Protein AF-A0A845L294-F1 (afdb_monomer)

Radius of gyration: 39.61 Å; Cα contacts (8 Å, |Δi|>4): 55; chains: 1; bounding box: 82×91×117 Å

Structure (mmCIF, N/CA/C/O backbone):
data_AF-A0A845L294-F1
#
_entry.id   AF-A0A845L294-F1
#
loop_
_atom_site.group_PDB
_atom_site.id
_atom_site.type_symbol
_atom_site.label_atom_id
_atom_site.label_alt_id
_atom_site.label_comp_id
_atom_site.label_asym_id
_atom_site.label_entity_id
_atom_site.label_seq_id
_atom_site.pdbx_PDB_ins_code
_atom_site.Cartn_x
_atom_site.Cartn_y
_atom_site.Cartn_z
_atom_site.occupancy
_atom_site.B_iso_or_equiv
_atom_site.auth_seq_id
_atom_site.auth_comp_id
_atom_site.auth_asym_id
_atom_site.auth_atom_id
_atom_site.pdbx_PDB_model_num
ATOM 1 N N . MET A 1 1 ? 16.066 33.214 -57.925 1.00 37.47 1 MET A N 1
ATOM 2 C CA . MET A 1 1 ? 17.221 32.304 -57.787 1.00 37.47 1 MET A CA 1
ATOM 3 C C . MET A 1 1 ? 17.136 31.662 -56.412 1.00 37.47 1 MET A C 1
ATOM 5 O O . MET A 1 1 ? 17.301 32.370 -55.431 1.00 37.47 1 MET A O 1
ATOM 9 N N . ARG A 1 2 ? 16.759 30.380 -56.320 1.00 47.72 2 ARG A N 1
ATOM 10 C CA . ARG A 1 2 ? 16.811 29.636 -55.052 1.00 47.72 2 ARG A CA 1
ATOM 11 C C . ARG A 1 2 ? 18.214 29.050 -54.955 1.00 47.72 2 ARG A C 1
ATOM 13 O O . ARG A 1 2 ? 18.557 28.192 -55.761 1.00 47.72 2 ARG A O 1
ATOM 20 N N . GLN A 1 3 ? 19.031 29.578 -54.052 1.00 53.16 3 GLN A N 1
ATOM 21 C CA . GLN A 1 3 ? 20.291 28.944 -53.686 1.00 53.16 3 GLN A CA 1
ATOM 22 C C . GLN A 1 3 ? 19.923 27.629 -52.996 1.00 53.16 3 GLN A C 1
ATOM 24 O O . GLN A 1 3 ? 19.269 27.635 -51.954 1.00 53.16 3 GLN A O 1
ATOM 29 N N . PHE A 1 4 ? 20.242 26.503 -53.630 1.00 55.22 4 PHE A N 1
ATOM 30 C CA . PHE A 1 4 ? 20.206 25.216 -52.955 1.00 55.22 4 PHE A CA 1
ATOM 31 C C . PHE A 1 4 ? 21.336 25.249 -51.928 1.00 55.22 4 PHE A C 1
ATOM 33 O O . PHE A 1 4 ? 22.506 25.192 -52.293 1.00 55.22 4 PHE A O 1
ATOM 40 N N . ASN A 1 5 ? 20.979 25.425 -50.654 1.00 62.38 5 ASN A N 1
ATOM 41 C CA . ASN A 1 5 ? 21.891 25.176 -49.545 1.00 62.38 5 ASN A CA 1
ATOM 42 C C . ASN A 1 5 ? 22.188 23.676 -49.537 1.00 62.38 5 ASN A C 1
ATOM 44 O O . ASN A 1 5 ? 21.478 22.881 -48.920 1.00 62.38 5 ASN A O 1
ATOM 48 N N . GLU A 1 6 ? 23.214 23.282 -50.280 1.00 75.62 6 GLU A N 1
ATOM 49 C CA . GLU A 1 6 ? 23.845 21.983 -50.124 1.00 75.62 6 GLU A CA 1
ATOM 50 C C . GLU A 1 6 ? 24.595 22.007 -48.795 1.00 75.62 6 GLU A C 1
ATOM 52 O O . GLU A 1 6 ? 25.752 22.402 -48.706 1.00 75.62 6 GLU A O 1
ATOM 57 N N . PHE A 1 7 ? 23.882 21.643 -47.731 1.00 77.19 7 PHE A N 1
ATOM 58 C CA . PHE A 1 7 ? 24.491 21.387 -46.436 1.00 77.19 7 PHE A CA 1
ATOM 59 C C . PHE A 1 7 ? 25.601 20.351 -46.601 1.00 77.19 7 PHE A C 1
ATOM 61 O O . PHE A 1 7 ? 25.387 19.301 -47.228 1.00 77.19 7 PHE A O 1
ATOM 68 N N . SER A 1 8 ? 26.763 20.645 -46.015 1.00 88.19 8 SER A N 1
ATOM 69 C CA . SER A 1 8 ? 27.862 19.690 -45.923 1.00 88.19 8 SER A CA 1
ATOM 70 C C . SER A 1 8 ? 27.346 18.392 -45.285 1.00 88.19 8 SER A C 1
ATOM 72 O O . SER A 1 8 ? 26.452 18.448 -44.434 1.00 88.19 8 SER A O 1
ATOM 74 N N . PRO A 1 9 ? 27.870 17.207 -45.649 1.00 88.56 9 PRO A N 1
ATOM 75 C CA . PRO A 1 9 ? 27.523 15.954 -44.974 1.00 88.56 9 PRO A CA 1
ATOM 76 C C . PRO A 1 9 ? 27.618 16.051 -43.443 1.00 88.56 9 PRO A C 1
ATOM 78 O O . PRO A 1 9 ? 26.783 15.492 -42.738 1.00 88.56 9 PRO A O 1
ATOM 81 N N . HIS A 1 10 ? 28.576 16.836 -42.944 1.00 89.75 10 HIS A N 1
ATOM 82 C CA . HIS A 1 10 ? 28.727 17.147 -41.525 1.00 89.75 10 HIS A CA 1
ATOM 83 C C . HIS A 1 10 ? 27.539 17.946 -40.957 1.00 89.75 10 HIS A C 1
ATOM 85 O O . HIS A 1 10 ? 27.008 17.604 -39.905 1.00 89.75 10 HIS A O 1
ATOM 91 N N . ASP A 1 11 ? 27.061 18.966 -41.671 1.00 90.25 11 ASP A N 1
ATOM 92 C CA . ASP A 1 11 ? 25.919 19.780 -41.233 1.00 90.25 11 ASP A CA 1
ATOM 93 C C . ASP A 1 11 ? 24.618 18.969 -41.231 1.00 90.25 11 ASP A C 1
ATOM 95 O O . ASP A 1 11 ? 23.769 19.141 -40.359 1.00 90.25 11 ASP A O 1
ATOM 99 N N . LYS A 1 12 ? 24.470 18.037 -42.183 1.00 91.12 12 LYS A N 1
ATOM 100 C CA . LYS A 1 12 ? 23.346 17.089 -42.200 1.00 91.12 12 LYS A CA 1
ATOM 101 C C . LYS A 1 12 ? 23.382 16.152 -40.993 1.00 91.12 12 LYS A C 1
ATOM 103 O O . LYS A 1 12 ? 22.334 15.902 -40.406 1.00 91.12 12 LYS A O 1
ATOM 108 N N . ALA A 1 13 ? 24.567 15.671 -40.614 1.00 93.06 13 ALA A N 1
ATOM 109 C CA . ALA A 1 13 ? 24.740 14.833 -39.431 1.00 93.06 13 ALA A CA 1
ATOM 110 C C . ALA A 1 13 ? 24.398 15.595 -38.139 1.00 93.06 13 ALA A C 1
ATOM 112 O O . ALA A 1 13 ? 23.688 15.058 -37.293 1.00 93.06 13 ALA A O 1
ATOM 113 N N . LEU A 1 14 ? 24.820 16.860 -38.018 1.00 94.69 14 LEU A N 1
ATOM 114 C CA . LEU A 1 14 ? 24.451 17.713 -36.883 1.00 94.69 14 LEU A CA 1
ATOM 115 C C . LEU A 1 14 ? 22.938 17.954 -36.804 1.00 94.69 14 LEU A C 1
ATOM 117 O O . LEU A 1 14 ? 22.352 17.792 -35.740 1.00 94.69 14 LEU A O 1
ATOM 121 N N . LEU A 1 15 ? 22.287 18.261 -37.931 1.00 94.19 15 LEU A N 1
ATOM 122 C CA . LEU A 1 15 ? 20.831 18.441 -37.980 1.00 94.19 15 LEU A CA 1
ATOM 123 C C . LEU A 1 15 ? 20.068 17.168 -37.591 1.00 94.19 15 LEU A C 1
ATOM 125 O O . LEU A 1 15 ? 19.028 17.245 -36.938 1.00 94.19 15 LEU A O 1
ATOM 129 N N . GLN A 1 16 ? 20.564 16.000 -38.002 1.00 95.25 16 GLN A N 1
ATOM 130 C CA . GLN A 1 16 ? 19.961 14.721 -37.641 1.00 95.25 16 GLN A CA 1
ATOM 131 C C . GLN A 1 16 ? 20.122 14.431 -36.148 1.00 95.25 16 GLN A C 1
ATOM 133 O O . GLN A 1 16 ? 19.154 14.050 -35.494 1.00 95.25 16 GLN A O 1
ATOM 138 N N . LEU A 1 17 ? 21.312 14.680 -35.604 1.00 96.25 17 LEU A N 1
ATOM 139 C CA . LEU A 1 17 ? 21.591 14.547 -34.182 1.00 96.25 17 LEU A CA 1
ATOM 140 C C . LEU A 1 17 ? 20.689 15.479 -33.358 1.00 96.25 17 LEU A C 1
ATOM 142 O O . LEU A 1 17 ? 20.041 15.013 -32.425 1.00 96.25 17 LEU A O 1
ATOM 146 N N . ASP A 1 18 ? 20.540 16.747 -33.747 1.00 97.00 18 ASP A N 1
ATOM 147 C CA . ASP A 1 18 ? 19.614 17.685 -33.097 1.00 97.00 18 ASP A CA 1
ATOM 148 C C . ASP A 1 18 ? 18.159 17.192 -33.142 1.00 97.00 18 ASP A C 1
ATOM 150 O O . ASP A 1 18 ? 17.437 17.279 -32.145 1.00 97.00 18 ASP A O 1
ATOM 154 N N . ALA A 1 19 ? 17.717 16.642 -34.277 1.00 96.44 19 ALA A N 1
ATOM 155 C CA . ALA A 1 19 ? 16.373 16.086 -34.415 1.00 96.44 19 ALA A CA 1
ATOM 156 C C . ALA A 1 19 ? 16.155 14.865 -33.507 1.00 96.44 19 ALA A C 1
ATOM 158 O O . ALA A 1 19 ? 15.099 14.739 -32.880 1.00 96.44 19 ALA A O 1
ATOM 159 N N . ASP A 1 20 ? 17.146 13.984 -33.396 1.00 96.75 20 ASP A N 1
ATOM 160 C CA . ASP A 1 20 ? 17.075 12.809 -32.531 1.00 96.75 20 ASP A CA 1
ATOM 161 C C . ASP A 1 20 ? 17.130 13.197 -31.045 1.00 96.75 20 ASP A C 1
ATOM 163 O O . ASP A 1 20 ? 16.347 12.671 -30.251 1.00 96.75 20 ASP A O 1
ATOM 167 N N . TYR A 1 21 ? 17.931 14.202 -30.670 1.00 97.88 21 TYR A N 1
ATOM 168 C CA . TYR A 1 21 ? 17.905 14.783 -29.323 1.00 97.88 21 TYR A CA 1
ATOM 169 C C . TYR A 1 21 ? 16.543 15.395 -28.983 1.00 97.88 21 TYR A C 1
ATOM 171 O O . TYR A 1 21 ? 16.042 15.203 -27.873 1.00 97.88 21 TYR A O 1
ATOM 179 N N . GLN A 1 22 ? 15.907 16.101 -29.922 1.00 97.62 22 GLN A N 1
ATOM 180 C CA . GLN A 1 22 ? 14.565 16.650 -29.711 1.00 97.62 22 GLN A CA 1
ATOM 181 C C . GLN A 1 22 ? 13.521 15.548 -29.520 1.00 97.62 22 GLN A C 1
ATOM 183 O O . GLN A 1 22 ? 12.699 15.642 -28.609 1.00 97.62 22 GLN A O 1
ATOM 188 N N . ARG A 1 23 ? 13.571 14.484 -30.329 1.00 97.69 23 ARG A N 1
ATOM 189 C CA . ARG A 1 23 ? 12.674 13.326 -30.191 1.00 97.69 23 ARG A CA 1
ATOM 190 C C . ARG A 1 23 ? 12.867 12.613 -28.862 1.00 97.69 23 ARG A C 1
ATOM 192 O O . ARG A 1 23 ? 11.883 12.300 -28.200 1.00 97.69 23 ARG A O 1
ATOM 199 N N . TYR A 1 24 ? 14.117 12.387 -28.464 1.00 98.00 24 TYR A N 1
ATOM 200 C CA . TYR A 1 24 ? 14.439 11.788 -27.174 1.00 98.00 24 TYR A CA 1
ATOM 201 C C . TYR A 1 24 ? 13.910 12.644 -26.021 1.00 98.00 24 TYR A C 1
ATOM 203 O O . TYR A 1 24 ? 13.268 12.141 -25.105 1.00 98.00 24 TYR A O 1
ATOM 211 N N . ARG A 1 25 ? 14.108 13.962 -26.083 1.00 98.00 25 ARG A N 1
ATOM 212 C CA . ARG A 1 25 ? 13.566 14.872 -25.074 1.00 98.00 25 ARG A CA 1
ATOM 213 C C . ARG A 1 25 ? 12.040 14.787 -24.993 1.00 98.00 25 ARG A C 1
ATOM 215 O O . ARG A 1 25 ? 11.505 14.670 -23.896 1.00 98.00 25 ARG A O 1
ATOM 222 N N . GLN A 1 26 ? 11.352 14.811 -26.133 1.00 98.00 26 GLN A N 1
ATOM 223 C CA . GLN A 1 26 ? 9.891 14.709 -26.186 1.00 98.00 26 GLN A CA 1
ATOM 224 C C . GLN A 1 26 ? 9.381 13.373 -25.639 1.00 98.00 26 GLN A C 1
ATOM 226 O O . GLN A 1 26 ? 8.395 13.353 -24.906 1.00 98.00 26 GLN A O 1
ATOM 231 N N . SER A 1 27 ? 10.042 12.256 -25.960 1.00 97.88 27 SER A N 1
ATOM 232 C CA . SER A 1 27 ? 9.635 10.941 -25.455 1.00 97.88 27 SER A CA 1
ATOM 233 C C . SER A 1 27 ? 9.840 10.821 -23.946 1.00 97.88 27 SER A C 1
ATOM 235 O O . SER A 1 27 ? 8.991 10.254 -23.262 1.00 97.88 27 SER A O 1
ATOM 237 N N . VAL A 1 28 ? 10.916 11.406 -23.414 1.00 98.12 28 VAL A N 1
ATOM 238 C CA . VAL A 1 28 ? 11.169 11.471 -21.972 1.00 98.12 28 VAL A CA 1
ATOM 239 C C . VAL A 1 28 ? 10.126 12.342 -21.271 1.00 98.12 28 VAL A C 1
ATOM 241 O O . VAL A 1 28 ? 9.547 11.908 -20.279 1.00 98.12 28 VAL A O 1
ATOM 244 N N . GLU A 1 29 ? 9.834 13.537 -21.792 1.00 98.06 29 GLU A N 1
ATOM 245 C CA . GLU A 1 29 ? 8.786 14.415 -21.250 1.00 98.06 29 GLU A CA 1
ATOM 246 C C . GLU A 1 29 ? 7.417 13.712 -21.249 1.00 98.06 29 GLU A C 1
ATOM 248 O O . GLU A 1 29 ? 6.706 13.746 -20.243 1.00 98.06 29 GLU A O 1
ATOM 253 N N . PHE A 1 30 ? 7.082 12.995 -22.325 1.00 98.31 30 PHE A N 1
ATOM 254 C CA . PHE A 1 30 ? 5.860 12.196 -22.411 1.00 98.31 30 PHE A CA 1
ATOM 255 C C . PHE A 1 30 ? 5.834 11.045 -21.397 1.00 98.31 30 PHE A C 1
ATOM 257 O O . PHE A 1 30 ? 4.823 10.831 -20.731 1.00 98.31 30 PHE A O 1
ATOM 264 N N . ALA A 1 31 ? 6.943 10.319 -21.232 1.00 98.00 31 ALA A N 1
ATOM 265 C CA . ALA A 1 31 ? 7.040 9.242 -20.250 1.00 98.00 31 ALA A CA 1
ATOM 266 C C . ALA A 1 31 ? 6.858 9.761 -18.814 1.00 98.00 31 ALA A C 1
ATOM 268 O O . ALA A 1 31 ? 6.171 9.124 -18.016 1.00 98.00 31 ALA A O 1
ATOM 269 N N . PHE A 1 32 ? 7.417 10.933 -18.494 1.00 98.19 32 PHE A N 1
ATOM 270 C CA . PHE A 1 32 ? 7.209 11.580 -17.197 1.00 98.19 32 PHE A CA 1
ATOM 271 C C . PHE A 1 32 ? 5.756 12.000 -16.979 1.00 98.19 32 PHE A C 1
ATOM 273 O O . PHE A 1 32 ? 5.219 11.751 -15.901 1.00 98.19 32 PHE A O 1
ATOM 280 N N . GLN A 1 33 ? 5.108 12.590 -17.986 1.00 98.25 33 GLN A N 1
ATOM 281 C CA . GLN A 1 33 ? 3.686 12.943 -17.909 1.00 98.25 33 GLN A CA 1
ATOM 282 C C . GLN A 1 33 ? 2.820 11.702 -17.686 1.00 98.25 33 GLN A C 1
ATOM 284 O O . GLN A 1 33 ? 1.999 11.679 -16.774 1.00 98.25 33 GLN A O 1
ATOM 289 N N . LEU A 1 34 ? 3.071 10.628 -18.437 1.00 98.25 34 LEU A N 1
ATOM 290 C CA . LEU A 1 34 ? 2.355 9.367 -18.270 1.00 98.25 34 LEU A CA 1
ATOM 291 C C . LEU A 1 34 ? 2.562 8.773 -16.871 1.00 98.25 34 LEU A C 1
ATOM 293 O O . LEU A 1 34 ? 1.609 8.314 -16.245 1.00 98.25 34 LEU A O 1
ATOM 297 N N . ALA A 1 35 ? 3.794 8.789 -16.359 1.00 97.75 35 ALA A N 1
ATOM 298 C CA . ALA A 1 35 ? 4.085 8.319 -15.009 1.00 97.75 35 ALA A CA 1
ATOM 299 C C . ALA A 1 35 ? 3.348 9.153 -13.951 1.00 97.75 35 ALA A C 1
ATOM 301 O O . ALA A 1 35 ? 2.763 8.591 -13.026 1.00 97.75 35 ALA A O 1
ATOM 302 N N . GLN A 1 36 ? 3.328 10.479 -14.105 1.00 97.69 36 GLN A N 1
ATOM 303 C CA . GLN A 1 36 ? 2.585 11.379 -13.226 1.00 97.69 36 GLN A CA 1
ATOM 304 C C . GLN A 1 36 ? 1.081 11.077 -13.255 1.00 97.69 36 GLN A C 1
ATOM 306 O O . GLN A 1 36 ? 0.460 10.980 -12.197 1.00 97.69 36 GLN A O 1
ATOM 311 N N . ASP A 1 37 ? 0.505 10.863 -14.437 1.00 98.00 37 ASP A N 1
ATOM 312 C CA . ASP A 1 37 ? -0.912 10.535 -14.594 1.00 98.00 37 ASP A CA 1
ATOM 313 C C . ASP A 1 37 ? -1.267 9.190 -13.952 1.00 98.00 37 ASP A C 1
ATOM 315 O O . ASP A 1 37 ? -2.281 9.080 -13.260 1.00 98.00 37 ASP A O 1
ATOM 319 N N . LEU A 1 38 ? -0.418 8.172 -14.120 1.00 97.81 38 LEU A N 1
ATOM 320 C CA . LEU A 1 38 ? -0.607 6.867 -13.485 1.00 97.81 38 LEU A CA 1
ATOM 321 C C . LEU A 1 38 ? -0.542 6.963 -11.958 1.00 97.81 38 LEU A C 1
ATOM 323 O O . LEU A 1 38 ? -1.377 6.369 -11.276 1.00 97.81 38 LEU A O 1
ATOM 327 N N . VAL A 1 39 ? 0.408 7.733 -11.421 1.00 97.88 39 VAL A N 1
ATOM 328 C CA . VAL A 1 39 ? 0.522 7.970 -9.976 1.00 97.88 39 VAL A CA 1
ATOM 329 C C . VAL A 1 39 ? -0.713 8.698 -9.453 1.00 97.88 39 VAL A C 1
ATOM 331 O O . VAL A 1 39 ? -1.305 8.253 -8.472 1.00 97.88 39 VAL A O 1
ATOM 334 N N . ASN A 1 40 ? -1.152 9.764 -10.122 1.00 97.00 40 ASN A N 1
ATOM 335 C CA . ASN A 1 40 ? -2.348 10.506 -9.723 1.00 97.00 40 ASN A CA 1
ATOM 336 C C . ASN A 1 40 ? -3.590 9.608 -9.729 1.00 97.00 40 ASN A C 1
ATOM 338 O O . ASN A 1 40 ? -4.333 9.579 -8.750 1.00 97.00 40 ASN A O 1
ATOM 342 N N . ARG A 1 41 ? -3.768 8.809 -10.785 1.00 97.12 41 ARG A N 1
ATOM 343 C CA . ARG A 1 41 ? -4.898 7.884 -10.920 1.00 97.12 41 ARG A CA 1
ATOM 344 C C . ARG A 1 41 ? -4.876 6.760 -9.883 1.00 97.12 41 ARG A C 1
ATOM 346 O O . ARG A 1 41 ? -5.934 6.284 -9.486 1.00 97.12 41 ARG A O 1
ATOM 353 N N . ALA A 1 42 ? -3.694 6.328 -9.448 1.00 96.38 42 ALA A N 1
ATOM 354 C CA . ALA A 1 42 ? -3.550 5.343 -8.379 1.00 96.38 42 ALA A CA 1
ATOM 355 C C . ALA A 1 42 ? -3.795 5.948 -6.985 1.00 96.38 42 ALA A C 1
ATOM 357 O O . ALA A 1 42 ? -4.346 5.277 -6.114 1.00 96.38 42 ALA A O 1
ATOM 358 N N . LEU A 1 43 ? -3.409 7.209 -6.766 1.00 97.56 43 LEU A N 1
ATOM 359 C CA . LEU A 1 43 ? -3.583 7.901 -5.485 1.00 97.56 43 LEU A CA 1
ATOM 360 C C . LEU A 1 43 ? -5.014 8.394 -5.256 1.00 97.56 43 LEU A C 1
ATOM 362 O O . LEU A 1 43 ? -5.475 8.401 -4.118 1.00 97.56 43 LEU A O 1
ATOM 366 N N . GLU A 1 44 ? -5.725 8.785 -6.311 1.00 97.06 44 GLU A N 1
ATOM 367 C CA . GLU A 1 44 ? -7.098 9.290 -6.238 1.00 97.06 44 GLU A CA 1
ATOM 368 C C . GLU A 1 44 ? -8.073 8.361 -5.480 1.00 97.06 44 GLU A C 1
ATOM 370 O O . GLU A 1 44 ? -8.710 8.837 -4.536 1.00 97.06 44 GLU A O 1
ATOM 375 N N . PRO A 1 45 ? -8.172 7.045 -5.769 1.00 96.94 45 PRO A N 1
ATOM 376 C CA . PRO A 1 45 ? -9.049 6.159 -5.004 1.00 96.94 45 PRO A CA 1
ATOM 377 C C . PRO A 1 45 ? -8.628 6.048 -3.535 1.00 96.94 45 PRO A C 1
ATOM 379 O O . PRO A 1 45 ? -9.486 6.054 -2.660 1.00 96.94 45 PRO A O 1
ATOM 382 N N . VAL A 1 46 ? -7.324 6.020 -3.236 1.00 96.69 46 VAL A N 1
ATOM 383 C CA . VAL A 1 46 ? -6.826 5.955 -1.850 1.00 96.69 46 VAL A CA 1
ATOM 384 C C . VAL A 1 46 ? -7.211 7.211 -1.072 1.00 96.69 46 VAL A C 1
ATOM 386 O O . VAL A 1 46 ? -7.628 7.125 0.081 1.00 96.69 46 VAL A O 1
ATOM 389 N N . MET A 1 47 ? -7.101 8.381 -1.700 1.00 97.50 47 MET A N 1
ATOM 390 C CA . MET A 1 47 ? -7.521 9.646 -1.100 1.00 97.50 47 MET A CA 1
ATOM 391 C C . MET A 1 47 ? -9.029 9.668 -0.845 1.00 97.50 47 MET A C 1
ATOM 393 O O . MET A 1 47 ? -9.450 10.089 0.233 1.00 97.50 47 MET A O 1
ATOM 397 N N . ASN A 1 48 ? -9.828 9.159 -1.786 1.00 97.31 48 ASN A N 1
ATOM 398 C CA . ASN A 1 48 ? -11.278 9.065 -1.639 1.00 97.31 48 ASN A CA 1
ATOM 399 C C . ASN A 1 48 ? -11.669 8.128 -0.485 1.00 97.31 48 ASN A C 1
ATOM 401 O O . ASN A 1 48 ? -12.443 8.532 0.382 1.00 97.31 48 ASN A O 1
ATOM 405 N N . GLU A 1 49 ? -11.073 6.938 -0.393 1.00 97.31 49 GLU A N 1
ATOM 406 C CA . GLU A 1 49 ? -11.301 6.016 0.730 1.00 97.31 49 GLU A CA 1
ATOM 407 C C . GLU A 1 49 ? -10.839 6.607 2.068 1.00 97.31 49 GLU A C 1
ATOM 409 O O . GLU A 1 49 ? -11.494 6.484 3.100 1.00 97.31 49 GLU A O 1
ATOM 414 N N . LEU A 1 50 ? -9.720 7.328 2.082 1.00 97.31 50 LEU A N 1
ATOM 415 C CA . LEU A 1 50 ? -9.252 7.979 3.299 1.00 97.31 50 LEU A CA 1
ATOM 416 C C . LEU A 1 50 ? -10.207 9.098 3.744 1.00 97.31 50 LEU A C 1
ATOM 418 O O . LEU A 1 50 ? -10.400 9.306 4.945 1.00 97.31 50 LEU A O 1
ATOM 422 N N . THR A 1 51 ? -10.828 9.808 2.800 1.00 97.50 51 THR A N 1
ATOM 423 C CA . THR A 1 51 ? -11.867 10.795 3.116 1.00 97.50 51 THR A CA 1
ATOM 424 C C . THR A 1 51 ? -13.169 10.147 3.585 1.00 97.50 51 THR A C 1
ATOM 426 O O . THR A 1 51 ? -13.743 10.637 4.557 1.00 97.50 51 THR A O 1
ATOM 429 N N . SER A 1 52 ? -13.590 9.025 2.988 1.00 97.88 52 SER A N 1
ATOM 430 C CA . SER A 1 52 ? -14.794 8.294 3.404 1.00 97.88 52 SER A CA 1
ATOM 431 C C . SER A 1 52 ? -14.636 7.732 4.820 1.00 97.88 52 SER A C 1
ATOM 433 O O . SER A 1 52 ? -15.509 7.919 5.664 1.00 97.88 52 SER A O 1
ATOM 435 N N . VAL A 1 53 ? -13.473 7.153 5.139 1.00 97.56 53 VAL A N 1
ATOM 436 C CA . VAL A 1 53 ? -13.152 6.658 6.486 1.00 97.56 53 VAL A CA 1
ATOM 437 C C . VAL A 1 53 ? -13.126 7.796 7.504 1.00 97.56 53 VAL A C 1
ATOM 439 O O . VAL A 1 53 ? -13.626 7.636 8.617 1.00 97.56 53 VAL A O 1
ATOM 442 N N . ARG A 1 54 ? -12.569 8.962 7.148 1.00 97.31 54 ARG A N 1
ATOM 443 C CA . ARG A 1 54 ? -12.595 10.137 8.034 1.00 97.31 54 ARG A CA 1
ATOM 444 C C . ARG A 1 54 ? -14.022 10.586 8.333 1.00 97.31 54 ARG A C 1
ATOM 446 O O . ARG A 1 54 ? -14.328 10.804 9.500 1.00 97.31 54 ARG A O 1
ATOM 453 N N . GLN A 1 55 ? -14.882 10.665 7.320 1.00 97.50 55 GLN A N 1
ATOM 454 C CA . GLN A 1 55 ? -16.292 11.022 7.497 1.00 97.50 55 GLN A CA 1
ATOM 455 C C . GLN A 1 55 ? -17.021 9.998 8.375 1.00 97.50 55 GLN A C 1
ATOM 457 O O . GLN A 1 55 ? -17.653 10.379 9.354 1.00 97.50 55 GLN A O 1
ATOM 462 N N . ALA A 1 56 ? -16.834 8.700 8.123 1.00 96.81 56 ALA A N 1
ATOM 463 C CA . ALA A 1 56 ? -17.424 7.642 8.942 1.00 96.81 56 ALA A CA 1
ATOM 464 C C . ALA A 1 56 ? -16.956 7.695 10.410 1.00 96.81 56 ALA A C 1
ATOM 466 O O . ALA A 1 56 ? -17.736 7.449 11.328 1.00 96.81 56 ALA A O 1
ATOM 467 N N . LEU A 1 57 ? -15.689 8.043 10.661 1.00 96.56 57 LEU A N 1
ATOM 468 C CA . LEU A 1 57 ? -15.172 8.235 12.020 1.00 96.56 57 LEU A CA 1
ATOM 469 C C . LEU A 1 57 ? -15.752 9.476 12.704 1.00 96.56 57 LEU A C 1
ATOM 471 O O . LEU A 1 57 ? -15.955 9.458 13.919 1.00 96.56 57 LEU A O 1
ATOM 475 N N . GLU A 1 58 ? -15.986 10.554 11.959 1.00 96.81 58 GLU A N 1
ATOM 476 C CA . GLU A 1 58 ? -16.645 11.755 12.475 1.00 96.81 58 GLU A CA 1
ATOM 477 C C . GLU A 1 58 ? -18.112 11.478 12.818 1.00 96.81 58 GLU A C 1
ATOM 479 O O . GLU A 1 58 ? -18.555 11.834 13.911 1.00 96.81 58 GLU A O 1
ATOM 484 N N . GLU A 1 59 ? -18.829 10.761 11.954 1.00 97.00 59 GLU A N 1
ATOM 485 C CA . GLU A 1 59 ? -20.196 10.299 12.207 1.00 97.00 59 GLU A CA 1
ATOM 486 C C . GLU A 1 59 ? -20.259 9.375 13.426 1.00 97.00 59 GLU A C 1
ATOM 488 O O . GLU A 1 59 ? -21.067 9.596 14.325 1.00 97.00 59 GLU A O 1
ATOM 493 N N . LEU A 1 60 ? -19.356 8.394 13.525 1.00 96.00 60 LEU A N 1
ATOM 494 C CA . LEU A 1 60 ? -19.284 7.495 14.678 1.00 96.00 60 LEU A CA 1
ATOM 495 C C . LEU A 1 60 ? -18.964 8.252 15.974 1.00 96.00 60 LEU A C 1
ATOM 497 O O . LEU A 1 60 ? -19.511 7.954 17.032 1.00 96.00 60 LEU A O 1
ATOM 501 N N . LYS A 1 61 ? -18.084 9.257 15.920 1.00 96.56 61 LYS A N 1
ATOM 502 C CA . LYS A 1 61 ? -17.831 10.128 17.076 1.00 96.56 61 LYS A CA 1
ATOM 503 C C . LYS A 1 61 ? -19.082 10.893 17.492 1.00 96.56 61 LYS A C 1
ATOM 505 O O . LYS A 1 61 ? -19.309 11.046 18.692 1.00 96.56 61 LYS A O 1
ATOM 510 N N . ALA A 1 62 ? -19.868 11.378 16.532 1.00 95.62 62 ALA A N 1
ATOM 511 C CA . ALA A 1 62 ? -21.117 12.069 16.815 1.00 95.62 62 ALA A CA 1
ATOM 512 C C . ALA A 1 62 ? -22.143 11.121 17.456 1.00 95.62 62 ALA A C 1
ATOM 514 O O . ALA A 1 62 ? -22.689 11.453 18.507 1.00 95.62 62 ALA A O 1
ATOM 515 N N . THR A 1 63 ? -22.334 9.916 16.908 1.00 94.75 63 THR A N 1
ATOM 516 C CA . THR A 1 63 ? -23.281 8.933 17.462 1.00 94.75 63 THR A CA 1
ATOM 517 C C . THR A 1 63 ? -22.874 8.457 18.853 1.00 94.75 63 THR A C 1
ATOM 519 O O . THR A 1 63 ? -23.713 8.425 19.748 1.00 94.75 63 THR A O 1
ATOM 522 N N . VAL A 1 64 ? -21.587 8.181 19.088 1.00 94.94 64 VAL A N 1
ATOM 523 C CA . VAL A 1 64 ? -21.077 7.816 20.422 1.00 94.94 64 VAL A CA 1
ATOM 524 C C . VAL A 1 64 ? -21.302 8.945 21.427 1.00 94.94 64 VAL A C 1
ATOM 526 O O . VAL A 1 64 ? -21.667 8.685 22.574 1.00 94.94 64 VAL A O 1
ATOM 529 N N . LYS A 1 65 ? -21.111 10.205 21.018 1.00 94.56 65 LYS A N 1
ATOM 530 C CA . LYS A 1 65 ? -21.379 11.354 21.886 1.00 94.56 65 LYS A CA 1
ATOM 531 C C . LYS A 1 65 ? -22.868 11.442 22.236 1.00 94.56 65 LYS A C 1
ATOM 533 O O . LYS A 1 65 ? -23.191 11.540 23.417 1.00 94.56 65 LYS A O 1
ATOM 538 N N . GLU A 1 66 ? -23.760 11.321 21.255 1.00 92.31 66 GLU A N 1
ATOM 539 C CA . GLU A 1 66 ? -25.208 11.303 21.498 1.00 92.31 66 GLU A CA 1
ATOM 540 C C . GLU A 1 66 ? -25.640 10.146 22.407 1.00 92.31 66 GLU A C 1
ATOM 542 O O . GLU A 1 66 ? -26.442 10.338 23.319 1.00 92.31 66 GLU A O 1
ATOM 547 N N . GLU A 1 67 ? -25.111 8.939 22.195 1.00 89.88 67 GLU A N 1
ATOM 548 C CA . GLU A 1 67 ? -25.401 7.792 23.057 1.00 89.88 67 GLU A CA 1
ATOM 549 C C . GLU A 1 67 ? -24.883 8.005 24.478 1.00 89.88 67 GLU A C 1
ATOM 551 O O . GLU A 1 67 ? -25.582 7.667 25.431 1.00 89.88 67 GLU A O 1
ATOM 556 N N . SER A 1 68 ? -23.707 8.616 24.642 1.00 90.62 68 SER A N 1
ATOM 557 C CA . SER A 1 68 ? -23.174 8.950 25.964 1.00 90.62 68 SER A CA 1
ATOM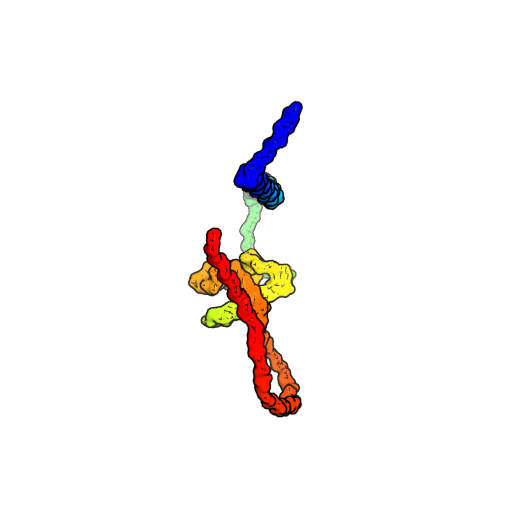 558 C C . SER A 1 68 ? -24.044 9.975 26.702 1.00 90.62 68 SER A C 1
ATOM 560 O O . SER A 1 68 ? -24.292 9.816 27.895 1.00 90.62 68 SER A O 1
ATOM 562 N N . GLU A 1 69 ? -24.586 10.973 26.000 1.00 90.06 69 GLU A N 1
ATOM 563 C CA . GLU A 1 69 ? -25.507 11.968 26.565 1.00 90.06 69 GLU A CA 1
ATOM 564 C C . GLU A 1 69 ? -26.874 11.340 26.906 1.00 90.06 69 GLU A C 1
ATOM 566 O O . GLU A 1 69 ? -27.453 11.614 27.963 1.00 90.06 69 GLU A O 1
ATOM 571 N N . ARG A 1 70 ? -27.372 10.419 26.067 1.00 86.62 70 ARG A N 1
ATOM 572 C CA . ARG A 1 70 ? -28.583 9.625 26.354 1.00 86.62 70 ARG A CA 1
ATOM 573 C C . ARG A 1 70 ? -28.387 8.691 27.551 1.00 86.62 70 ARG A C 1
ATOM 575 O O . ARG A 1 70 ? -29.293 8.546 28.363 1.00 86.62 70 ARG A O 1
ATOM 582 N N . GLN A 1 71 ? -27.217 8.072 27.691 1.00 84.44 71 GLN A N 1
ATOM 583 C CA . GLN A 1 71 ? -26.895 7.224 28.841 1.00 84.44 71 GLN A CA 1
ATOM 584 C C . GLN A 1 71 ? -26.727 8.040 30.125 1.00 84.44 71 GLN A C 1
ATOM 586 O O . GLN A 1 71 ? -27.205 7.607 31.170 1.00 84.44 71 GLN A O 1
ATOM 591 N N . ALA A 1 72 ? -26.104 9.220 30.056 1.00 86.31 72 ALA A N 1
ATOM 592 C CA . ALA A 1 72 ? -25.971 10.120 31.200 1.00 86.31 72 ALA A CA 1
ATOM 593 C C . ALA A 1 72 ? -27.343 10.599 31.707 1.00 86.31 72 ALA A C 1
ATOM 595 O O . ALA A 1 72 ? -27.625 10.477 32.895 1.00 86.31 72 ALA A O 1
ATOM 596 N N . SER A 1 73 ? -28.227 11.037 30.805 1.00 84.19 73 SER A N 1
ATOM 597 C CA . SER A 1 73 ? -29.598 11.443 31.159 1.00 84.19 73 SER A CA 1
ATOM 598 C C . SER A 1 73 ? -30.464 10.278 31.656 1.00 84.19 73 SER A C 1
ATOM 600 O O . SER A 1 73 ? -31.234 10.443 32.600 1.00 84.19 73 SER A O 1
ATOM 602 N N . ALA A 1 74 ? -30.315 9.074 31.092 1.00 84.00 74 ALA A N 1
ATOM 603 C CA . ALA A 1 74 ? -31.001 7.882 31.594 1.00 84.00 74 ALA A CA 1
ATOM 604 C C . ALA A 1 74 ? -30.495 7.444 32.981 1.00 84.00 74 ALA A C 1
ATOM 606 O O . ALA A 1 74 ? -31.288 7.004 33.812 1.00 84.00 74 ALA A O 1
ATOM 607 N N . ALA A 1 75 ? -29.190 7.565 33.247 1.00 81.12 75 ALA A N 1
ATOM 608 C CA . ALA A 1 75 ? -28.614 7.276 34.557 1.00 81.12 75 ALA A CA 1
ATOM 609 C C . ALA A 1 75 ? -29.063 8.293 35.618 1.00 81.12 75 ALA A C 1
ATOM 611 O O . ALA A 1 75 ? -29.336 7.900 36.750 1.00 81.12 75 ALA A O 1
ATOM 612 N N . GLU A 1 76 ? -29.188 9.568 35.248 1.00 77.56 76 GLU A N 1
ATOM 613 C CA . GLU A 1 76 ? -29.710 10.627 36.116 1.00 77.56 76 GLU A CA 1
ATOM 614 C C . GLU A 1 76 ? -31.192 10.396 36.450 1.00 77.56 76 GLU A C 1
ATOM 616 O O . GLU A 1 76 ? -31.548 10.347 37.625 1.00 77.56 76 GLU A O 1
ATOM 621 N N . ALA A 1 77 ? -32.030 10.093 35.452 1.00 75.75 77 ALA A N 1
ATOM 622 C CA . ALA A 1 77 ? -33.439 9.755 35.670 1.00 75.75 77 ALA A CA 1
ATOM 623 C C . ALA A 1 77 ? -33.630 8.478 36.516 1.00 75.75 77 ALA A C 1
ATOM 625 O O . ALA A 1 77 ? -34.543 8.394 37.337 1.00 75.75 77 ALA A O 1
ATOM 626 N N . ALA A 1 78 ? -32.762 7.473 36.350 1.00 74.81 78 ALA A N 1
ATOM 627 C CA . ALA A 1 78 ? -32.790 6.264 37.172 1.00 74.81 78 ALA A CA 1
ATOM 628 C C . ALA A 1 78 ? -32.340 6.527 38.620 1.00 74.81 78 ALA A C 1
ATOM 630 O O . ALA A 1 78 ? -32.876 5.913 39.543 1.00 74.81 78 ALA A O 1
ATOM 631 N N . ALA A 1 79 ? -31.378 7.430 38.829 1.00 72.12 79 ALA A N 1
ATOM 632 C CA . ALA A 1 79 ? -30.955 7.856 40.159 1.00 72.12 79 ALA A CA 1
ATOM 633 C C . ALA A 1 79 ? -32.046 8.678 40.868 1.00 72.12 79 ALA A C 1
ATOM 635 O O . ALA A 1 79 ? -32.280 8.473 42.059 1.00 72.12 79 ALA A O 1
ATOM 636 N N . GLU A 1 80 ? -32.759 9.538 40.137 1.00 69.62 80 GLU A N 1
ATOM 637 C CA . GLU A 1 80 ? -33.880 10.328 40.655 1.00 69.62 80 GLU A CA 1
ATOM 638 C C . GLU A 1 80 ? -35.071 9.426 41.033 1.00 69.62 80 GLU A C 1
ATOM 640 O O . GLU A 1 80 ? -35.540 9.475 42.171 1.00 69.62 80 GLU A O 1
ATOM 645 N N . ALA A 1 81 ? -35.453 8.477 40.169 1.00 68.50 81 ALA A N 1
ATOM 646 C CA . ALA A 1 81 ? -36.486 7.478 40.473 1.00 68.50 81 ALA A CA 1
ATOM 647 C C . ALA A 1 81 ? -36.106 6.547 41.644 1.00 68.50 81 ALA A C 1
ATOM 649 O O . ALA A 1 81 ? -36.965 6.123 42.419 1.00 68.50 81 ALA A O 1
ATOM 650 N N . ALA A 1 82 ? -34.816 6.228 41.804 1.00 62.88 82 ALA A N 1
ATOM 651 C CA . ALA A 1 82 ? -34.328 5.475 42.958 1.00 62.88 82 ALA A CA 1
ATOM 652 C C . ALA A 1 82 ? -34.374 6.304 44.252 1.00 62.88 82 ALA A C 1
ATOM 654 O O . ALA A 1 82 ? -34.641 5.743 45.313 1.00 62.88 82 ALA A O 1
ATOM 655 N N . SER A 1 83 ? -34.153 7.620 44.184 1.00 59.19 83 SER A N 1
ATOM 656 C CA . SER A 1 83 ? -34.278 8.506 45.347 1.00 59.19 83 SER A CA 1
ATOM 657 C C . SER A 1 83 ? -35.736 8.684 45.795 1.00 59.19 83 SER A C 1
ATOM 659 O O . SER A 1 83 ? -36.014 8.628 46.991 1.00 59.19 83 SER A O 1
ATOM 661 N N . GLU A 1 84 ? -36.679 8.749 44.851 1.00 55.69 84 GLU A N 1
ATOM 662 C CA . GLU A 1 84 ? -38.120 8.876 45.123 1.00 55.69 84 GLU A CA 1
ATOM 663 C C . GLU A 1 84 ? -38.728 7.569 45.692 1.00 55.69 84 GLU A C 1
ATOM 665 O O . GLU A 1 84 ? -39.611 7.584 46.555 1.00 55.69 84 GLU A O 1
ATOM 670 N N . ALA A 1 85 ? -38.193 6.407 45.292 1.00 53.41 85 ALA A N 1
ATOM 671 C CA . ALA A 1 85 ? -38.566 5.105 45.855 1.00 53.41 85 ALA A CA 1
ATOM 672 C C . ALA A 1 85 ? -38.023 4.867 47.282 1.00 53.41 85 ALA A C 1
ATOM 674 O O . ALA A 1 85 ? -38.623 4.116 48.056 1.00 53.41 85 ALA A O 1
ATOM 675 N N . VAL A 1 86 ? -36.904 5.502 47.651 1.00 50.41 86 VAL A N 1
ATOM 676 C CA . VAL A 1 86 ? -36.330 5.423 49.008 1.00 50.41 86 VAL A CA 1
ATOM 677 C C . VAL A 1 86 ? -37.092 6.319 49.994 1.00 50.41 86 VAL A C 1
ATOM 679 O O . VAL A 1 86 ? -37.185 5.982 51.173 1.00 50.41 86 VAL A O 1
ATOM 682 N N . GLU A 1 87 ? -37.730 7.398 49.532 1.00 45.84 87 GLU A N 1
ATOM 683 C CA . GLU A 1 87 ? -38.552 8.271 50.387 1.00 45.84 87 GLU A CA 1
ATOM 684 C C . GLU A 1 87 ? -39.963 7.707 50.675 1.00 45.84 87 GLU A C 1
ATOM 686 O O . GLU A 1 87 ? -40.644 8.158 51.594 1.00 45.84 87 GLU A O 1
ATOM 691 N N . THR A 1 88 ? -40.385 6.656 49.960 1.00 47.31 88 THR A N 1
ATOM 692 C CA . THR A 1 88 ? -41.682 5.969 50.148 1.00 47.31 88 THR A CA 1
ATOM 693 C C . THR A 1 88 ? -41.591 4.609 50.8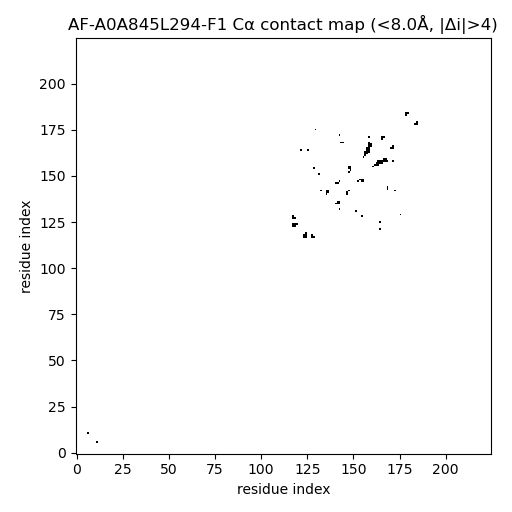56 1.00 47.31 88 THR A C 1
ATOM 695 O O . THR A 1 88 ? -42.602 3.924 51.006 1.00 47.31 88 THR A O 1
ATOM 698 N N . THR A 1 89 ? -40.414 4.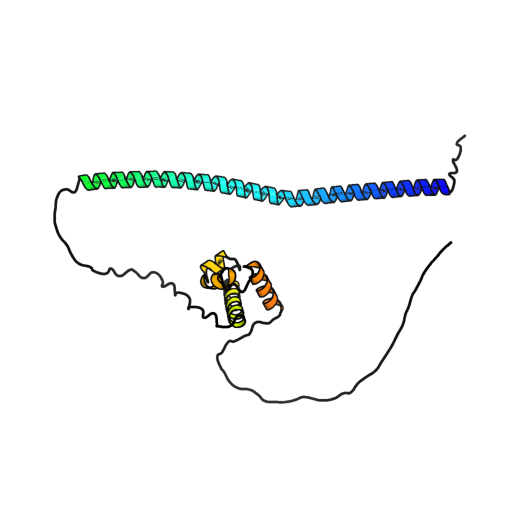212 51.354 1.00 42.19 89 THR A N 1
ATOM 699 C CA . THR A 1 89 ? -40.192 2.917 52.034 1.00 42.19 89 THR A CA 1
ATOM 700 C C . THR A 1 89 ? -39.636 3.053 53.458 1.00 42.19 89 THR A C 1
ATOM 702 O O . THR A 1 89 ? -38.786 2.280 53.893 1.00 42.19 89 THR A O 1
ATOM 705 N N . ILE A 1 90 ? -40.172 3.993 54.243 1.00 48.81 90 ILE A N 1
ATOM 706 C CA . ILE A 1 90 ? -40.123 3.912 55.713 1.00 48.81 90 ILE A CA 1
ATOM 707 C C . ILE A 1 90 ? -41.463 3.361 56.194 1.00 48.81 90 ILE A C 1
ATOM 709 O O . ILE A 1 90 ? -42.310 4.105 56.664 1.00 48.81 90 ILE A O 1
ATOM 713 N N . GLU A 1 91 ? -41.671 2.061 56.016 1.00 46.66 91 GLU A N 1
ATOM 714 C CA . GLU A 1 91 ? -42.334 1.196 56.993 1.00 46.66 91 GLU A CA 1
ATOM 715 C C . GLU A 1 91 ? -42.394 -0.237 56.454 1.00 46.66 91 GLU A C 1
ATOM 717 O O . GLU A 1 91 ? -42.804 -0.479 55.323 1.00 46.66 91 GLU A O 1
ATOM 722 N N . LEU A 1 92 ? -42.035 -1.164 57.346 1.00 42.91 92 LEU A N 1
ATOM 723 C CA . LEU A 1 92 ? -42.328 -2.600 57.353 1.00 42.91 92 LEU A CA 1
ATOM 724 C C . LEU A 1 92 ? -41.202 -3.582 56.961 1.00 42.91 92 LEU A C 1
ATOM 726 O O . LEU A 1 92 ? -41.062 -4.023 55.826 1.00 42.91 92 LEU A O 1
ATOM 730 N N . VAL A 1 93 ? -40.572 -4.051 58.047 1.00 40.66 93 VAL A N 1
ATOM 731 C CA . VAL A 1 93 ? -40.407 -5.467 58.437 1.00 40.66 93 VAL A CA 1
ATOM 732 C C . VAL A 1 93 ? -39.096 -6.164 58.054 1.00 40.66 93 VAL A C 1
ATOM 734 O O . VAL A 1 93 ? -38.821 -6.501 56.906 1.00 40.66 93 VAL A O 1
ATOM 737 N N . ASP A 1 94 ? -38.342 -6.453 59.121 1.00 47.75 94 ASP A N 1
ATOM 738 C CA . ASP A 1 94 ? -37.386 -7.548 59.270 1.00 47.75 94 ASP A CA 1
ATOM 739 C C . ASP A 1 94 ? -37.934 -8.872 58.718 1.00 47.75 94 ASP A C 1
ATOM 741 O O . ASP A 1 94 ? -38.860 -9.435 59.290 1.00 47.75 94 ASP A O 1
ATOM 745 N N . GLU A 1 95 ? -37.304 -9.448 57.694 1.00 38.62 95 GLU A N 1
ATOM 746 C CA . GLU A 1 95 ? -37.390 -10.894 57.468 1.00 38.62 95 GLU A CA 1
ATOM 747 C C . GLU A 1 95 ? -36.203 -11.376 56.616 1.00 38.62 95 GLU A C 1
ATOM 749 O O . GLU A 1 95 ? -36.138 -11.190 55.400 1.00 38.62 95 GLU A O 1
ATOM 754 N N . ALA A 1 96 ? -35.235 -12.034 57.253 1.00 50.31 96 ALA A N 1
ATOM 755 C CA . ALA A 1 96 ? -34.238 -12.826 56.544 1.00 50.31 96 ALA A CA 1
ATOM 756 C C . ALA A 1 96 ? -34.856 -14.163 56.100 1.00 50.31 96 ALA A C 1
ATOM 758 O O . ALA A 1 96 ? -35.381 -14.901 56.935 1.00 50.31 96 ALA A O 1
ATOM 759 N N . PRO A 1 97 ? -34.667 -14.577 54.831 1.00 52.31 97 PRO A N 1
ATOM 760 C CA . PRO A 1 97 ? -34.291 -15.973 54.630 1.00 52.31 97 PRO A CA 1
ATOM 761 C C . PRO A 1 97 ? -33.276 -16.221 53.498 1.00 52.31 97 PRO A C 1
ATOM 763 O O . PRO A 1 97 ? -33.450 -15.874 52.337 1.00 52.31 97 PRO A O 1
ATOM 766 N N . ARG A 1 98 ? -32.250 -16.990 53.873 1.00 49.84 98 ARG A N 1
ATOM 767 C CA . ARG A 1 98 ? -31.810 -18.238 53.220 1.00 49.84 98 ARG A CA 1
ATOM 768 C C . ARG A 1 98 ? -31.464 -18.211 51.720 1.00 49.84 98 ARG A C 1
ATOM 770 O O . ARG A 1 98 ? -32.278 -18.402 50.825 1.00 49.84 98 ARG A O 1
ATOM 777 N N . ARG A 1 99 ? -30.144 -18.219 51.515 1.00 52.97 99 ARG A N 1
ATOM 778 C CA . ARG A 1 99 ? -29.352 -18.851 50.443 1.00 52.97 99 ARG A CA 1
ATOM 779 C C . ARG A 1 99 ? -30.065 -20.056 49.784 1.00 52.97 99 ARG A C 1
ATOM 781 O O . ARG A 1 99 ? -30.118 -21.142 50.351 1.00 52.97 99 ARG A O 1
ATOM 788 N N . GLY A 1 100 ? -30.544 -19.872 48.553 1.00 43.88 100 GLY A N 1
ATOM 789 C CA . GLY A 1 100 ? -31.221 -20.901 47.757 1.00 43.88 100 GLY A CA 1
ATOM 790 C C . GLY A 1 100 ? -30.965 -20.714 46.263 1.00 43.88 100 GLY A C 1
ATOM 791 O O . GLY A 1 100 ? -31.713 -20.051 45.558 1.00 43.88 100 GLY A O 1
ATOM 792 N N . ARG A 1 101 ? -29.849 -21.288 45.813 1.00 54.94 101 ARG A N 1
ATOM 793 C CA . ARG A 1 101 ? -29.332 -21.425 44.442 1.00 54.94 101 ARG A CA 1
ATOM 794 C C . ARG A 1 101 ? -30.434 -21.555 43.368 1.00 54.94 101 ARG A C 1
ATOM 796 O O . ARG A 1 101 ? -30.955 -22.644 43.141 1.00 54.94 101 ARG A O 1
ATOM 803 N N . ARG A 1 102 ? -30.735 -20.465 42.649 1.00 49.66 102 ARG A N 1
ATOM 804 C CA . ARG A 1 102 ? -31.560 -20.504 41.430 1.00 49.66 102 ARG A CA 1
ATOM 805 C C . ARG A 1 102 ? -30.790 -21.225 40.317 1.00 49.66 102 ARG A C 1
ATOM 807 O O . ARG A 1 102 ? -29.721 -20.780 39.900 1.00 49.66 102 ARG A O 1
ATOM 814 N N . ARG A 1 103 ? -31.326 -22.363 39.863 1.00 54.28 103 ARG A N 1
ATOM 815 C CA . ARG A 1 103 ? -30.932 -23.042 38.619 1.00 54.28 103 ARG A CA 1
ATOM 816 C C . ARG A 1 103 ? -31.123 -22.058 37.461 1.00 54.28 103 ARG A C 1
ATOM 818 O O . ARG A 1 103 ? -32.250 -21.657 37.189 1.00 54.28 103 ARG A O 1
ATOM 825 N N . LYS A 1 104 ? -30.023 -21.675 36.808 1.00 50.88 104 LYS A N 1
ATOM 826 C CA . LYS A 1 104 ? -30.064 -21.013 35.504 1.00 50.88 104 LYS A CA 1
ATOM 827 C C . LYS A 1 104 ? -30.601 -22.002 34.471 1.00 50.88 104 LYS A C 1
ATOM 829 O O . LYS A 1 104 ? -30.181 -23.157 34.427 1.00 50.88 104 LYS A O 1
ATOM 834 N N . VAL A 1 105 ? -31.549 -21.501 33.694 1.00 46.31 105 VAL A N 1
ATOM 835 C CA . VAL A 1 105 ? -32.017 -22.034 32.418 1.00 46.31 105 VAL A CA 1
ATOM 836 C C . VAL A 1 105 ? -30.799 -22.305 31.528 1.00 46.31 105 VAL A C 1
ATOM 838 O O . VAL A 1 105 ? -29.855 -21.516 31.516 1.00 46.31 105 VAL A O 1
ATOM 841 N N . ALA A 1 106 ? -30.792 -23.462 30.869 1.00 44.56 106 ALA A N 1
ATOM 842 C CA . ALA A 1 106 ? -29.704 -23.920 30.020 1.00 44.56 106 ALA A CA 1
ATOM 843 C C . ALA A 1 106 ? -29.613 -23.055 28.754 1.00 44.56 106 ALA A C 1
ATOM 845 O O . ALA A 1 106 ? -30.342 -23.270 27.790 1.00 44.56 106 ALA A O 1
ATOM 846 N N . GLU A 1 107 ? -28.707 -22.082 28.769 1.00 51.12 107 GLU A N 1
ATOM 847 C CA . GLU A 1 107 ? -28.058 -21.595 27.552 1.00 51.12 107 GLU A CA 1
ATOM 848 C C . GLU A 1 107 ? -27.232 -22.747 26.947 1.00 51.12 107 GLU A C 1
ATOM 850 O O . GLU A 1 107 ? -26.712 -23.580 27.705 1.00 51.12 107 GLU A O 1
ATOM 855 N N . PRO A 1 108 ? -27.125 -22.848 25.608 1.00 50.81 108 PRO A N 1
ATOM 856 C CA . PRO A 1 108 ? -26.375 -23.917 24.966 1.00 50.81 108 PRO A CA 1
ATOM 857 C C . PRO A 1 108 ? -24.945 -23.883 25.492 1.00 50.81 108 PRO A C 1
ATOM 859 O O . PRO A 1 108 ? -24.265 -22.860 25.431 1.00 50.81 108 PRO A O 1
ATOM 862 N N . VAL A 1 109 ? -24.518 -25.006 26.068 1.00 47.59 109 VAL A N 1
ATOM 863 C CA . VAL A 1 109 ? -23.176 -25.193 26.607 1.00 47.59 109 VAL A CA 1
ATOM 864 C C . VAL A 1 109 ? -22.198 -24.942 25.467 1.00 47.59 109 VAL A C 1
ATOM 866 O O . VAL A 1 109 ? -21.973 -25.818 24.637 1.00 47.59 109 VAL A O 1
ATOM 869 N N . ALA A 1 110 ? -21.632 -23.735 25.420 1.00 50.12 110 ALA A N 1
ATOM 870 C CA . ALA A 1 110 ? -20.443 -23.446 24.646 1.00 50.12 110 ALA A CA 1
ATOM 871 C C . ALA A 1 110 ? -19.363 -24.380 25.194 1.00 50.12 110 ALA A C 1
ATOM 873 O O . ALA A 1 110 ? -18.791 -24.147 26.265 1.00 50.12 110 ALA A O 1
ATOM 874 N N . VAL A 1 111 ? -19.192 -25.516 24.518 1.00 52.16 111 VAL A N 1
ATOM 875 C CA . VAL A 1 111 ? -18.162 -26.500 24.813 1.00 52.16 111 VAL A CA 1
ATOM 876 C C . VAL A 1 111 ? -16.854 -25.736 24.723 1.00 52.16 111 VAL A C 1
ATOM 878 O O . VAL A 1 111 ? -16.428 -25.347 23.638 1.00 52.16 111 VAL A O 1
ATOM 881 N N . LYS A 1 112 ? -16.263 -25.430 25.881 1.00 56.59 112 LYS A N 1
ATOM 882 C CA . LYS A 1 112 ? -14.964 -24.764 25.938 1.00 56.59 112 LYS A CA 1
ATOM 883 C C . LYS A 1 112 ? -14.014 -25.589 25.068 1.00 56.59 112 LYS A C 1
ATOM 885 O O . LYS A 1 112 ? -13.957 -26.805 25.281 1.00 56.59 112 LYS A O 1
ATOM 890 N N . PRO A 1 113 ? -13.317 -24.976 24.096 1.00 60.03 113 PRO A N 1
ATOM 891 C CA . PRO A 1 113 ? -12.449 -25.725 23.205 1.00 60.03 113 PRO A CA 1
ATOM 892 C C . PRO A 1 113 ? -11.436 -26.515 24.034 1.00 60.03 113 PRO A C 1
ATOM 894 O O . PRO A 1 113 ? -10.946 -26.039 25.067 1.00 60.03 113 PRO A O 1
ATOM 897 N N . ALA A 1 114 ? -11.178 -27.755 23.611 1.00 62.28 114 ALA A N 1
ATOM 898 C CA . ALA A 1 114 ? -10.220 -28.626 24.269 1.00 62.28 114 ALA A CA 1
ATOM 899 C C . ALA A 1 114 ? -8.885 -27.884 24.413 1.00 62.28 114 ALA A C 1
ATOM 901 O O . ALA A 1 114 ? -8.396 -27.265 23.469 1.00 62.28 114 ALA A O 1
ATOM 902 N N . ARG A 1 115 ? -8.314 -27.899 25.622 1.00 73.31 115 ARG A N 1
ATOM 903 C CA . ARG A 1 115 ? -7.066 -27.190 25.911 1.00 73.31 115 ARG A CA 1
ATOM 904 C C . ARG A 1 115 ? -5.958 -27.747 25.016 1.00 73.31 115 ARG A C 1
ATOM 906 O O . ARG A 1 115 ? -5.525 -28.879 25.221 1.00 73.31 115 ARG A O 1
ATOM 913 N N . ILE A 1 116 ? -5.496 -26.934 24.069 1.00 77.75 116 ILE A N 1
ATOM 914 C CA . ILE A 1 116 ? -4.424 -27.292 23.136 1.00 77.75 116 ILE A CA 1
ATOM 915 C C . ILE A 1 116 ? -3.147 -27.577 23.932 1.00 77.75 116 ILE A C 1
ATOM 917 O O . ILE A 1 116 ? -2.725 -26.776 24.776 1.00 77.75 116 ILE A O 1
ATOM 921 N N . ARG A 1 117 ? -2.550 -28.744 23.682 1.00 84.31 117 ARG A N 1
ATOM 922 C CA . ARG A 1 117 ? -1.220 -29.103 24.174 1.00 84.31 117 ARG A CA 1
ATOM 923 C C . ARG A 1 117 ? -0.214 -28.631 23.132 1.00 84.31 117 ARG A C 1
ATOM 925 O O . ARG A 1 117 ? -0.144 -29.212 22.062 1.00 84.31 117 ARG A O 1
ATOM 932 N N . TRP A 1 118 ? 0.523 -27.574 23.452 1.00 81.62 118 TRP A N 1
ATOM 933 C CA . TRP A 1 118 ? 1.428 -26.915 22.506 1.00 81.62 118 TRP A CA 1
ATOM 934 C C . TRP A 1 118 ? 2.718 -27.697 22.215 1.00 81.62 118 TRP A C 1
ATOM 936 O O . TRP A 1 118 ? 3.362 -27.419 21.222 1.00 81.62 118 TRP A O 1
ATOM 946 N N . GLY A 1 119 ? 3.089 -28.684 23.031 1.00 81.31 119 GLY A N 1
ATOM 947 C CA . GLY A 1 119 ? 4.380 -29.372 22.906 1.00 81.31 119 GLY A CA 1
ATOM 948 C C . GLY A 1 119 ? 5.461 -28.748 23.788 1.00 81.31 119 GLY A C 1
ATOM 949 O O . GLY A 1 119 ? 5.202 -27.795 24.530 1.00 81.31 119 GLY A O 1
ATOM 950 N N . SER A 1 120 ? 6.645 -29.353 23.771 1.00 77.62 120 SER A N 1
ATOM 951 C CA . SER A 1 120 ? 7.786 -28.963 24.614 1.00 77.62 120 SER A CA 1
ATOM 952 C C . SER A 1 120 ? 8.997 -28.471 23.823 1.00 77.62 120 SER A C 1
ATOM 954 O O . SER A 1 120 ? 9.823 -27.752 24.384 1.00 77.62 120 SER A O 1
ATOM 956 N N . SER A 1 121 ? 9.077 -28.811 22.534 1.00 84.56 121 SER A N 1
ATOM 957 C CA . SER A 1 121 ? 10.096 -28.328 21.600 1.00 84.56 121 SER A CA 1
ATOM 958 C C . SER A 1 121 ? 9.542 -27.233 20.681 1.00 84.56 121 SER A C 1
ATOM 960 O O . SER A 1 121 ? 8.336 -27.161 20.440 1.00 84.56 121 SER A O 1
ATOM 962 N N . GLU A 1 122 ? 10.416 -26.370 20.159 1.00 82.88 122 GLU A N 1
ATOM 963 C CA . GLU A 1 122 ? 10.014 -25.285 19.249 1.00 82.88 122 GLU A CA 1
ATOM 964 C C . GLU A 1 122 ? 9.316 -25.826 17.991 1.00 82.88 122 GLU A C 1
ATOM 966 O O . GLU A 1 122 ? 8.292 -25.289 17.569 1.00 82.88 122 GLU A O 1
ATOM 971 N N . ASP A 1 123 ? 9.801 -26.942 17.442 1.00 83.69 123 ASP A N 1
ATOM 972 C CA . ASP A 1 123 ? 9.232 -27.564 16.245 1.00 83.69 123 ASP A CA 1
ATOM 973 C C . ASP A 1 123 ? 7.837 -28.165 16.482 1.00 83.69 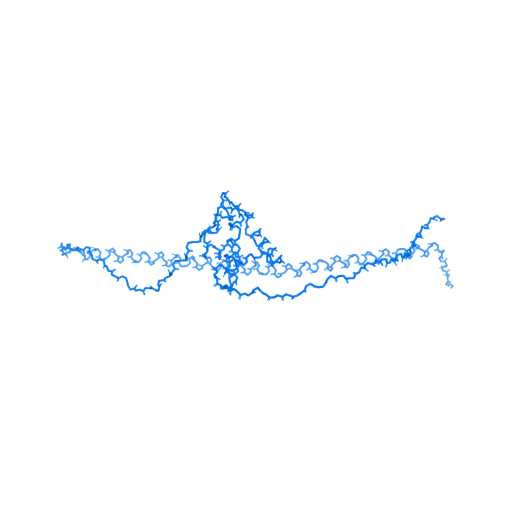123 ASP A C 1
ATOM 975 O O . ASP A 1 123 ? 6.954 -28.012 15.633 1.00 83.69 123 ASP A O 1
ATOM 979 N N . GLU A 1 124 ? 7.596 -28.779 17.647 1.00 84.94 124 GLU A N 1
ATOM 980 C CA . GLU A 1 124 ? 6.263 -29.262 18.047 1.00 84.94 124 GLU A CA 1
ATOM 981 C C . GLU A 1 124 ? 5.271 -28.105 18.200 1.00 84.94 124 GLU A C 1
ATOM 983 O O . GLU A 1 124 ? 4.120 -28.190 17.758 1.00 84.94 124 GLU A O 1
ATOM 988 N N . ILE A 1 125 ? 5.716 -26.995 18.796 1.00 84.12 125 ILE A N 1
ATOM 989 C CA . ILE A 1 125 ? 4.861 -25.822 18.973 1.00 84.12 125 ILE A CA 1
ATOM 990 C C . ILE A 1 125 ? 4.555 -25.190 17.613 1.00 84.12 125 ILE A C 1
ATOM 992 O O . ILE A 1 125 ? 3.404 -24.849 17.346 1.00 84.12 125 ILE A O 1
ATOM 996 N N . LYS A 1 126 ? 5.532 -25.088 16.704 1.00 85.94 126 LYS A N 1
ATOM 997 C CA . LYS A 1 126 ? 5.276 -24.624 15.333 1.00 85.94 126 LYS A CA 1
ATOM 998 C C . LYS A 1 126 ? 4.281 -25.533 14.608 1.00 85.94 126 LYS A C 1
ATOM 1000 O O . LYS A 1 126 ? 3.343 -25.027 13.998 1.00 85.94 126 LYS A O 1
ATOM 1005 N N . ALA A 1 127 ? 4.435 -26.855 14.706 1.00 84.38 127 ALA A N 1
ATOM 1006 C CA . ALA A 1 127 ? 3.517 -27.811 14.086 1.00 84.38 127 ALA A CA 1
ATOM 1007 C C . ALA A 1 127 ? 2.076 -27.648 14.599 1.00 84.38 127 ALA A C 1
ATOM 1009 O O . ALA A 1 127 ? 1.154 -27.493 13.801 1.00 84.38 127 ALA A O 1
ATOM 1010 N N . THR A 1 128 ? 1.889 -27.582 15.920 1.00 86.06 128 THR A N 1
ATOM 1011 C CA . THR A 1 128 ? 0.559 -27.390 16.522 1.00 86.06 128 THR A CA 1
ATOM 1012 C C . THR A 1 128 ? -0.048 -26.027 16.180 1.00 86.06 128 THR A C 1
ATOM 1014 O O . THR A 1 128 ? -1.251 -25.937 15.945 1.00 86.06 128 THR A O 1
ATOM 1017 N N . ILE A 1 129 ? 0.7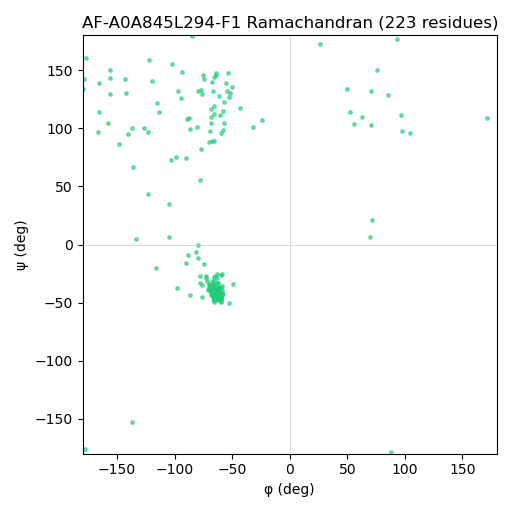57 -24.964 16.082 1.00 87.19 129 ILE A N 1
ATOM 1018 C CA . ILE A 1 129 ? 0.309 -23.647 15.600 1.00 87.19 129 ILE A CA 1
ATOM 1019 C C . ILE A 1 129 ? -0.201 -23.737 14.159 1.00 87.19 129 ILE A C 1
ATOM 1021 O O . ILE A 1 129 ? -1.284 -23.231 13.865 1.00 87.19 129 ILE A O 1
ATOM 1025 N N . PHE A 1 130 ? 0.531 -24.405 13.268 1.00 87.56 130 PHE A N 1
ATOM 1026 C CA . PHE A 1 130 ? 0.109 -24.553 11.875 1.00 87.56 130 PHE A CA 1
ATOM 1027 C C . PHE A 1 130 ? -1.149 -25.413 11.725 1.00 87.56 130 PHE A C 1
ATOM 1029 O O . PHE A 1 130 ? -2.003 -25.085 10.903 1.00 87.56 130 PHE A O 1
ATOM 1036 N N . GLU A 1 131 ? -1.329 -26.444 12.552 1.00 86.62 131 GLU A N 1
ATOM 1037 C CA . GLU A 1 131 ? -2.593 -27.189 12.611 1.00 86.62 131 GLU A CA 1
ATOM 1038 C C . GLU A 1 131 ? -3.767 -26.294 13.020 1.00 86.62 131 GLU A C 1
ATOM 1040 O O . GLU A 1 131 ? -4.828 -26.341 12.400 1.00 86.62 131 GLU A O 1
ATOM 1045 N N . GLN A 1 132 ? -3.588 -25.432 14.026 1.00 86.06 132 GLN A N 1
ATOM 1046 C CA . GLN A 1 132 ? -4.642 -24.498 14.431 1.00 86.06 132 GLN A CA 1
ATOM 1047 C C . GLN A 1 132 ? -4.956 -23.472 13.338 1.00 86.06 132 GLN A C 1
ATOM 1049 O O . GLN A 1 132 ? -6.123 -23.156 13.118 1.00 86.06 132 GLN A O 1
ATOM 1054 N N . LEU A 1 133 ? -3.944 -22.979 12.620 1.00 85.19 133 LEU A N 1
ATOM 1055 C CA . LEU A 1 133 ? -4.149 -22.081 11.481 1.00 85.19 133 LEU A CA 1
ATOM 1056 C C . LEU A 1 133 ? -4.902 -22.761 10.338 1.00 85.19 133 LEU A C 1
ATOM 1058 O O . LEU A 1 133 ? -5.803 -22.155 9.760 1.00 85.19 133 LEU A O 1
ATOM 1062 N N . ARG A 1 134 ? -4.601 -24.032 10.064 1.00 85.38 134 ARG A N 1
ATOM 1063 C CA . ARG A 1 134 ? -5.349 -24.831 9.095 1.00 85.38 134 ARG A CA 1
ATOM 1064 C C . ARG A 1 134 ? -6.811 -24.989 9.506 1.00 85.38 134 ARG A C 1
ATOM 1066 O O . ARG A 1 134 ? -7.692 -24.790 8.679 1.00 85.38 134 ARG A O 1
ATOM 1073 N N . LEU A 1 135 ? -7.085 -25.282 10.777 1.00 85.81 135 LEU A N 1
ATOM 1074 C CA . LEU A 1 135 ? -8.459 -25.375 11.285 1.00 85.81 135 LEU A CA 1
ATOM 1075 C C . LEU A 1 135 ? -9.213 -24.040 11.181 1.00 85.81 135 LEU A C 1
ATOM 1077 O O . LEU A 1 135 ? -10.424 -24.036 10.966 1.00 85.81 135 LEU A O 1
ATOM 1081 N N . LEU A 1 136 ? -8.524 -22.904 11.331 1.00 85.25 136 LEU A N 1
ATOM 1082 C CA . LEU A 1 136 ? -9.116 -21.581 11.108 1.00 85.25 136 LEU A CA 1
ATOM 1083 C C . LEU A 1 136 ? -9.446 -21.348 9.630 1.00 85.25 136 LEU A C 1
ATOM 1085 O O . LEU A 1 136 ? -10.537 -20.861 9.326 1.00 85.25 136 LEU A O 1
ATOM 1089 N N . GLU A 1 137 ? -8.551 -21.753 8.730 1.00 85.25 137 GLU A N 1
ATOM 1090 C CA . GLU A 1 137 ? -8.761 -21.676 7.283 1.00 85.25 137 GLU A CA 1
ATOM 1091 C C . GLU A 1 137 ? -9.923 -22.581 6.831 1.00 85.25 137 GLU A C 1
ATOM 1093 O O . GLU A 1 137 ? -10.793 -22.138 6.085 1.00 85.25 137 GLU A O 1
ATOM 1098 N N . GLU A 1 138 ? -10.016 -23.808 7.354 1.00 85.56 138 GLU A N 1
ATOM 1099 C CA . GLU A 1 138 ? -11.132 -24.737 7.100 1.00 85.56 138 GLU A CA 1
ATOM 1100 C C . GLU A 1 138 ? -12.479 -24.195 7.611 1.00 85.56 138 GLU A C 1
ATOM 1102 O O . GLU A 1 138 ? -13.529 -24.474 7.033 1.00 85.56 138 GLU A O 1
ATOM 1107 N N . ARG A 1 139 ? -12.465 -23.367 8.663 1.00 84.12 139 ARG A N 1
ATOM 1108 C CA . ARG A 1 139 ? -13.647 -22.637 9.156 1.00 84.12 139 ARG A CA 1
ATOM 1109 C C . ARG A 1 139 ? -13.969 -21.381 8.337 1.00 84.12 139 ARG A C 1
ATOM 1111 O O . ARG A 1 139 ? -14.927 -20.685 8.671 1.00 84.12 139 ARG A O 1
ATOM 1118 N N . GLY A 1 140 ? -13.184 -21.074 7.303 1.00 81.12 140 GLY A N 1
ATOM 1119 C CA . GLY A 1 140 ? -13.345 -19.894 6.454 1.00 81.12 140 GLY A CA 1
ATOM 1120 C C . GLY A 1 140 ? -12.965 -18.581 7.139 1.00 81.12 140 GLY A C 1
ATOM 1121 O O . GLY A 1 140 ? -13.436 -17.524 6.724 1.00 81.12 140 GLY A O 1
ATOM 1122 N N . LYS A 1 141 ? -12.159 -18.626 8.208 1.00 82.81 141 LYS A N 1
ATOM 1123 C CA . LYS A 1 141 ? -11.707 -17.430 8.929 1.00 82.81 141 LYS A CA 1
ATOM 1124 C C . LYS A 1 141 ? -10.322 -17.017 8.450 1.00 82.81 141 LYS A C 1
ATOM 1126 O O . LYS A 1 141 ? -9.401 -17.828 8.403 1.00 82.81 141 LYS A O 1
ATOM 1131 N N . GLU A 1 142 ? -10.165 -15.733 8.150 1.00 82.25 142 GLU A N 1
ATOM 1132 C CA . GLU A 1 142 ? -8.870 -15.168 7.774 1.00 82.25 142 GLU A CA 1
ATOM 1133 C C . GLU A 1 142 ? -7.876 -15.223 8.941 1.00 82.25 142 GLU A C 1
ATOM 1135 O O . GLU A 1 142 ? -8.241 -15.016 10.106 1.00 82.25 142 GLU A O 1
ATOM 1140 N N . ILE A 1 143 ? -6.603 -15.464 8.620 1.00 81.81 143 ILE A N 1
ATOM 1141 C CA . ILE A 1 143 ? -5.503 -15.514 9.588 1.00 81.81 143 ILE A CA 1
ATOM 1142 C C . ILE A 1 143 ? -5.126 -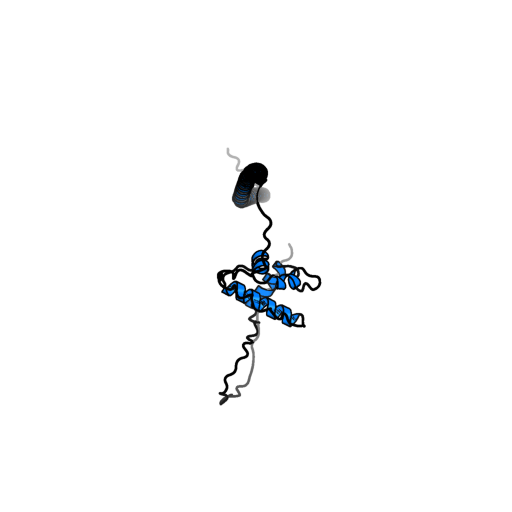14.076 9.977 1.00 81.81 143 ILE A C 1
ATOM 1144 O O . ILE A 1 143 ? -4.194 -13.483 9.442 1.00 81.81 143 ILE A O 1
ATOM 1148 N N . THR A 1 144 ? -5.882 -13.497 10.908 1.00 84.25 144 THR A N 1
ATOM 1149 C CA . THR A 1 144 ? -5.652 -12.154 11.460 1.00 84.25 144 THR A CA 1
ATOM 1150 C C . THR A 1 144 ? -5.487 -12.207 12.978 1.00 84.25 144 THR A C 1
ATOM 1152 O O . THR A 1 144 ? -5.924 -13.149 13.643 1.00 84.25 144 THR A O 1
ATOM 1155 N N . VAL A 1 145 ? -4.856 -11.179 13.561 1.00 81.94 145 VAL A N 1
ATOM 1156 C CA . VAL A 1 145 ? -4.584 -11.122 15.012 1.00 81.94 145 VAL A CA 1
ATOM 1157 C C . VAL A 1 145 ? -5.883 -11.168 15.820 1.00 81.94 145 VAL A C 1
ATOM 1159 O O . VAL A 1 145 ? -5.930 -11.791 16.879 1.00 81.94 145 VAL A O 1
ATOM 1162 N N . THR A 1 146 ? -6.942 -10.527 15.324 1.00 84.12 146 THR A N 1
ATOM 1163 C CA . THR A 1 146 ? -8.262 -10.493 15.965 1.00 84.12 146 THR A CA 1
ATOM 1164 C C . THR A 1 146 ? -8.889 -11.881 15.999 1.00 84.12 146 THR A C 1
ATOM 1166 O O . THR A 1 146 ? -9.246 -12.356 17.074 1.00 84.12 146 THR A O 1
ATOM 1169 N N . ASN A 1 147 ? -8.904 -12.580 14.863 1.00 84.31 147 ASN A N 1
ATOM 1170 C CA . ASN A 1 147 ? -9.502 -13.910 14.752 1.00 84.31 147 ASN A CA 1
ATOM 1171 C C . ASN A 1 147 ? -8.729 -14.948 15.575 1.00 84.31 147 ASN A C 1
ATOM 1173 O O . ASN A 1 147 ? -9.323 -15.773 16.267 1.00 84.31 147 ASN A O 1
ATOM 1177 N N . ILE A 1 148 ? -7.395 -14.866 15.566 1.00 85.00 148 ILE A N 1
ATOM 1178 C CA . ILE A 1 148 ? -6.533 -15.706 16.405 1.00 85.00 148 ILE A CA 1
ATOM 1179 C C . ILE A 1 148 ? -6.805 -15.452 17.889 1.00 85.00 148 ILE A C 1
ATOM 1181 O O . ILE A 1 148 ? -6.890 -16.396 18.668 1.00 85.00 148 ILE A O 1
ATOM 1185 N N . LYS A 1 149 ? -6.955 -14.189 18.298 1.00 85.44 149 LYS A N 1
ATOM 1186 C CA . LYS A 1 149 ? -7.227 -13.832 19.694 1.00 85.44 149 LYS A CA 1
ATOM 1187 C C . LYS A 1 149 ? -8.593 -14.333 20.169 1.00 85.44 149 LYS A C 1
ATOM 1189 O O . LYS A 1 149 ? -8.720 -14.675 21.342 1.00 85.44 149 LYS A O 1
ATOM 1194 N N . GLU A 1 150 ? -9.590 -14.360 19.293 1.00 83.94 150 GLU A N 1
ATOM 1195 C CA . GLU A 1 150 ? -10.939 -14.836 19.613 1.00 83.94 150 GLU A CA 1
ATOM 1196 C C . GLU A 1 150 ? -11.015 -16.364 19.693 1.00 83.94 150 GLU A C 1
ATOM 1198 O O . GLU A 1 150 ? -11.573 -16.905 20.647 1.00 83.94 150 GLU A O 1
ATOM 1203 N N . GLU A 1 151 ? -10.417 -17.064 18.730 1.00 83.81 151 GLU A N 1
ATOM 1204 C CA . GLU A 1 151 ? -10.518 -18.522 18.620 1.00 83.81 151 GLU A CA 1
ATOM 1205 C C . GLU A 1 151 ? -9.462 -19.253 19.455 1.00 83.81 151 GLU A C 1
ATOM 1207 O O . GLU A 1 151 ? -9.762 -20.230 20.144 1.00 83.81 151 GLU A O 1
ATOM 1212 N N . VAL A 1 152 ? -8.214 -18.777 19.412 1.00 83.94 152 VAL A N 1
ATOM 1213 C CA . VAL A 1 152 ? -7.071 -19.402 20.087 1.00 83.94 152 VAL A CA 1
ATOM 1214 C C . VAL A 1 152 ? -6.195 -18.346 20.784 1.00 83.94 152 VAL A C 1
ATOM 1216 O O . VAL A 1 152 ? -5.027 -18.156 20.429 1.00 83.94 152 VAL A O 1
ATOM 1219 N N . PRO A 1 153 ? -6.701 -17.674 21.840 1.00 84.06 153 PRO A N 1
ATOM 1220 C CA . PRO A 1 153 ? -5.937 -16.646 22.549 1.00 84.06 153 PRO A CA 1
ATOM 1221 C C . PRO A 1 153 ? -4.612 -17.154 23.134 1.00 84.06 153 PRO A C 1
ATOM 1223 O O . PRO A 1 153 ? -3.669 -16.383 23.297 1.00 84.06 153 PRO A O 1
ATOM 1226 N N . SER A 1 154 ? -4.495 -18.453 23.421 1.00 83.62 154 SER A N 1
ATOM 1227 C CA . SER A 1 154 ? -3.245 -19.072 23.874 1.00 83.62 154 SER A CA 1
ATOM 1228 C C . SER A 1 154 ? -2.126 -19.038 22.828 1.00 83.62 154 SER A C 1
ATOM 1230 O O . SER A 1 154 ? -0.959 -18.995 23.215 1.00 83.62 154 SER A O 1
ATOM 1232 N N . MET A 1 155 ? -2.457 -19.000 21.532 1.00 84.75 155 MET A N 1
ATOM 1233 C CA . MET A 1 155 ? -1.479 -18.917 20.441 1.00 84.75 155 MET A CA 1
ATOM 1234 C C . MET A 1 155 ? -0.710 -17.591 20.464 1.00 84.75 155 MET A C 1
ATOM 1236 O O . MET A 1 155 ? 0.464 -17.540 20.104 1.00 84.75 155 MET A O 1
ATOM 1240 N N . MET A 1 156 ? -1.330 -16.527 20.986 1.00 84.69 156 MET A N 1
ATOM 1241 C CA . MET A 1 156 ? -0.723 -15.195 21.084 1.00 84.69 156 MET A CA 1
ATOM 1242 C C . MET A 1 156 ? 0.557 -15.172 21.923 1.00 84.69 156 MET A C 1
ATOM 1244 O O . MET A 1 156 ? 1.425 -14.333 21.680 1.00 84.69 156 MET A O 1
ATOM 1248 N N . ARG A 1 157 ? 0.721 -16.108 22.871 1.00 84.94 157 ARG A N 1
ATOM 1249 C CA . ARG A 1 157 ? 1.962 -16.241 23.647 1.00 84.94 157 ARG A CA 1
ATOM 1250 C C . ARG A 1 157 ? 3.171 -16.499 22.745 1.00 84.94 157 ARG A C 1
ATOM 1252 O O . ARG A 1 157 ? 4.247 -15.994 23.039 1.00 84.94 157 ARG A O 1
ATOM 1259 N N . PHE A 1 158 ? 2.996 -17.244 21.660 1.00 83.38 158 PHE A N 1
ATOM 1260 C CA . PHE A 1 158 ? 4.083 -17.608 20.750 1.00 83.38 158 PHE A CA 1
ATOM 1261 C C . PHE A 1 158 ? 4.310 -16.580 19.635 1.00 83.38 158 PHE A C 1
ATOM 1263 O O . PHE A 1 158 ? 5.305 -16.670 18.922 1.00 83.38 158 PHE A O 1
ATOM 1270 N N . LEU A 1 159 ? 3.413 -15.596 19.503 1.00 82.31 159 LEU A N 1
ATOM 1271 C CA . LEU A 1 159 ? 3.536 -14.491 18.547 1.00 82.31 159 LEU A CA 1
ATOM 1272 C C . LEU A 1 159 ? 4.095 -13.217 19.187 1.00 82.31 159 LEU A C 1
ATOM 1274 O O . LEU A 1 159 ? 4.848 -12.494 18.547 1.00 82.31 159 LEU A O 1
ATOM 1278 N N . TYR A 1 160 ? 3.717 -12.936 20.437 1.00 80.62 160 TYR A N 1
ATOM 1279 C CA . TYR A 1 160 ? 4.038 -11.671 21.113 1.00 80.62 160 TYR A CA 1
ATOM 1280 C C . TYR A 1 160 ? 4.5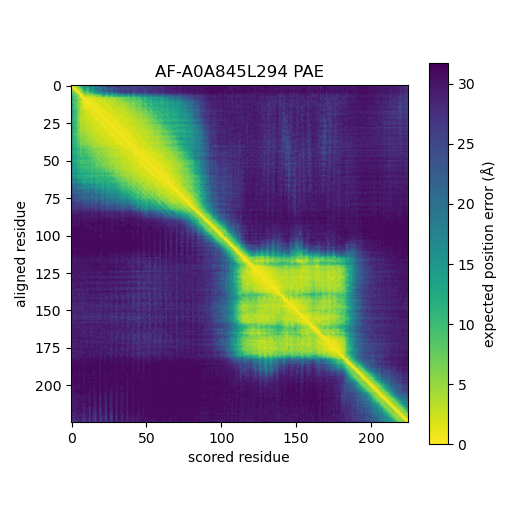65 -11.848 22.545 1.00 80.62 160 TYR A C 1
ATOM 1282 O O . TYR A 1 160 ? 4.734 -10.870 23.271 1.00 80.62 160 TYR A O 1
ATOM 1290 N N . GLY A 1 161 ? 4.774 -13.086 22.997 1.00 78.25 161 GLY A N 1
ATOM 1291 C CA . GLY A 1 161 ? 5.305 -13.365 24.329 1.00 78.25 161 GLY A CA 1
ATOM 1292 C C . GLY A 1 161 ? 6.831 -13.332 24.394 1.00 78.25 161 GLY A C 1
ATOM 1293 O O . GLY A 1 161 ? 7.526 -13.135 23.405 1.00 78.25 161 GLY A O 1
ATOM 1294 N N . LYS A 1 162 ? 7.359 -13.572 25.597 1.00 75.50 162 LYS A N 1
ATOM 1295 C CA . LYS A 1 162 ? 8.805 -13.672 25.853 1.00 75.50 162 LYS A CA 1
ATOM 1296 C C . LYS A 1 162 ? 9.466 -14.845 25.109 1.00 75.50 162 LYS A C 1
ATOM 1298 O O . LYS A 1 162 ? 10.645 -14.763 24.794 1.00 75.50 162 LYS A O 1
ATOM 1303 N N . ASP A 1 163 ? 8.675 -15.872 24.800 1.00 76.00 163 ASP A N 1
ATOM 1304 C CA . ASP A 1 163 ? 9.063 -17.066 24.041 1.00 76.00 163 ASP A CA 1
ATOM 1305 C C . ASP A 1 163 ? 8.493 -16.998 22.605 1.00 76.00 163 ASP A C 1
ATOM 1307 O O . ASP A 1 163 ? 8.012 -17.998 22.068 1.00 76.00 163 ASP A O 1
ATOM 1311 N N . ALA A 1 164 ? 8.409 -15.797 22.016 1.00 82.69 164 ALA A N 1
ATOM 1312 C CA . ALA A 1 164 ? 7.857 -15.634 20.676 1.00 82.69 164 ALA A CA 1
ATOM 1313 C C . ALA A 1 164 ? 8.749 -16.332 19.640 1.00 82.69 164 ALA A C 1
ATOM 1315 O O . ALA A 1 164 ? 9.913 -15.977 19.467 1.00 82.69 164 ALA A O 1
ATOM 1316 N N . MET A 1 165 ? 8.180 -17.311 18.939 1.00 81.00 165 MET A N 1
ATOM 1317 C CA . MET A 1 165 ? 8.877 -18.089 17.907 1.00 81.00 165 MET A CA 1
ATOM 1318 C C . MET A 1 165 ? 8.753 -17.459 16.519 1.00 81.00 165 MET A C 1
ATOM 1320 O O . MET A 1 165 ? 9.490 -17.818 15.603 1.00 81.00 165 MET A O 1
ATOM 1324 N N . PHE A 1 166 ? 7.807 -16.534 16.360 1.00 81.69 166 PHE A N 1
ATOM 1325 C CA . PHE A 1 166 ? 7.569 -15.795 15.129 1.00 81.69 166 PHE A CA 1
ATOM 1326 C C . PHE A 1 166 ? 7.759 -14.309 15.401 1.00 81.69 166 PHE A C 1
ATOM 1328 O O . PHE A 1 166 ? 7.326 -13.797 16.434 1.00 81.69 166 PHE A O 1
ATOM 1335 N N . GLN A 1 167 ? 8.360 -13.596 14.452 1.00 83.25 167 GLN A N 1
ATOM 1336 C CA . GLN A 1 167 ? 8.530 -12.142 14.512 1.00 83.25 167 GLN A CA 1
ATOM 1337 C C . GLN A 1 167 ? 7.216 -11.425 14.138 1.00 83.25 167 GLN A C 1
ATOM 1339 O O . GLN A 1 167 ? 7.158 -10.621 13.211 1.00 83.25 167 GLN A O 1
ATOM 1344 N N . GLY A 1 168 ? 6.129 -11.754 14.841 1.00 82.31 168 GLY A N 1
ATOM 1345 C CA . GLY A 1 168 ? 4.784 -11.238 14.591 1.00 82.31 168 GLY A CA 1
ATOM 1346 C C . GLY A 1 168 ? 3.968 -12.037 13.568 1.00 82.31 168 GLY A C 1
ATOM 1347 O O . GLY A 1 168 ? 4.398 -13.063 13.039 1.00 82.31 168 GLY A O 1
ATOM 1348 N N . ILE A 1 169 ? 2.744 -11.562 13.308 1.00 82.44 169 ILE A N 1
ATOM 1349 C CA . ILE A 1 169 ? 1.766 -12.290 12.486 1.00 82.44 169 ILE A CA 1
ATOM 1350 C C . ILE A 1 169 ? 2.166 -12.396 11.010 1.00 82.44 169 ILE A C 1
ATOM 1352 O O . ILE A 1 169 ? 1.874 -13.404 10.379 1.00 82.44 169 ILE A O 1
ATOM 1356 N N . ASN A 1 170 ? 2.884 -11.410 10.471 1.00 84.62 170 ASN A N 1
ATOM 1357 C CA . ASN A 1 170 ? 3.337 -11.454 9.079 1.00 84.62 170 ASN A CA 1
ATOM 1358 C C . ASN A 1 170 ? 4.342 -12.596 8.873 1.00 84.62 170 ASN A C 1
ATOM 1360 O O . ASN A 1 170 ? 4.178 -13.392 7.956 1.00 84.62 170 ASN A O 1
ATOM 1364 N N . ALA A 1 171 ? 5.302 -12.750 9.793 1.00 84.25 171 ALA A N 1
ATOM 1365 C CA . ALA A 1 171 ? 6.260 -13.855 9.767 1.00 84.25 171 ALA A CA 1
ATOM 1366 C C . ALA A 1 171 ? 5.571 -15.224 9.917 1.00 84.25 171 ALA A C 1
ATOM 1368 O O . ALA A 1 171 ? 5.955 -16.188 9.260 1.00 84.25 171 ALA A O 1
ATOM 1369 N N . LEU A 1 172 ? 4.521 -15.309 10.742 1.00 85.19 172 LEU A N 1
ATOM 1370 C CA . LEU A 1 172 ? 3.700 -16.516 10.872 1.00 85.19 172 LE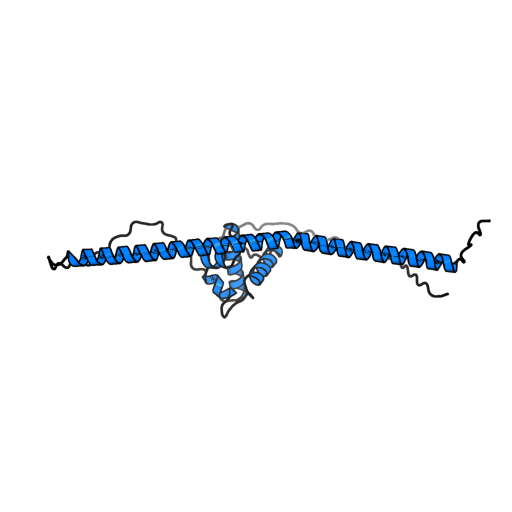U A CA 1
ATOM 1371 C C . LEU A 1 172 ? 2.994 -16.873 9.556 1.00 85.19 172 LEU A C 1
ATOM 1373 O O . LEU A 1 172 ? 3.000 -18.036 9.160 1.00 85.19 172 LEU A O 1
ATOM 1377 N N . ILE A 1 173 ? 2.381 -15.887 8.895 1.00 84.94 173 ILE A N 1
ATOM 1378 C CA . ILE A 1 173 ? 1.672 -16.082 7.625 1.00 84.94 173 ILE A CA 1
ATOM 1379 C C . ILE A 1 173 ? 2.655 -16.512 6.536 1.00 84.94 173 ILE A C 1
ATOM 1381 O O . ILE A 1 173 ? 2.372 -17.462 5.810 1.00 84.94 173 ILE A O 1
ATOM 1385 N N . GLU A 1 174 ? 3.818 -15.868 6.451 1.00 86.25 174 GLU A N 1
ATOM 1386 C CA . GLU A 1 174 ? 4.869 -16.236 5.502 1.00 86.25 174 GLU A CA 1
ATOM 1387 C C . GLU A 1 174 ? 5.395 -17.657 5.747 1.00 86.25 174 GLU A C 1
ATOM 1389 O O . GLU A 1 174 ? 5.501 -18.436 4.799 1.00 86.25 174 GLU A O 1
ATOM 1394 N N . GLU A 1 175 ? 5.682 -18.041 7.000 1.00 83.94 175 GLU A N 1
ATOM 1395 C CA . GLU A 1 175 ? 6.107 -19.411 7.326 1.00 83.94 175 GLU A CA 1
ATOM 1396 C C . GLU A 1 175 ? 5.001 -20.440 7.043 1.00 83.94 175 GLU A C 1
ATOM 1398 O O . GLU A 1 175 ? 5.288 -21.516 6.515 1.00 83.94 175 GLU A O 1
ATOM 1403 N N . TYR A 1 176 ? 3.739 -20.111 7.332 1.00 84.06 176 TYR A N 1
ATOM 1404 C CA . TYR A 1 176 ? 2.595 -20.980 7.052 1.00 84.06 176 TYR A CA 1
ATOM 1405 C C . TYR A 1 176 ? 2.392 -21.179 5.547 1.00 84.06 176 TYR A C 1
ATOM 1407 O O . TYR A 1 176 ? 2.257 -22.312 5.088 1.00 84.06 176 TYR A O 1
ATOM 1415 N N . GLN A 1 177 ? 2.439 -20.102 4.757 1.00 83.75 177 GLN A N 1
ATOM 1416 C CA . GLN A 1 177 ? 2.360 -20.177 3.297 1.00 83.75 177 GLN A CA 1
ATOM 1417 C C . GLN A 1 177 ? 3.541 -20.950 2.715 1.00 83.75 177 GLN A C 1
ATOM 1419 O O . GLN A 1 177 ? 3.342 -21.791 1.839 1.00 83.75 177 GLN A O 1
ATOM 1424 N N . ARG A 1 178 ? 4.753 -20.738 3.244 1.00 84.38 178 ARG A N 1
ATOM 1425 C CA . ARG A 1 178 ? 5.946 -21.487 2.838 1.00 84.38 178 ARG A CA 1
ATOM 1426 C C . ARG A 1 178 ? 5.767 -22.982 3.092 1.00 84.38 178 ARG A C 1
ATOM 1428 O O . ARG A 1 178 ? 5.962 -23.759 2.163 1.00 84.38 178 ARG A O 1
ATOM 1435 N N . ARG A 1 179 ? 5.325 -23.393 4.286 1.00 79.12 179 ARG A N 1
ATOM 1436 C CA . ARG A 1 179 ? 5.070 -24.814 4.597 1.00 79.12 179 ARG A CA 1
ATOM 1437 C C . ARG A 1 179 ? 3.924 -25.409 3.782 1.00 79.12 179 ARG A C 1
ATOM 1439 O O . ARG A 1 179 ? 4.040 -26.536 3.312 1.00 79.12 179 ARG A O 1
ATOM 1446 N N . LYS A 1 180 ? 2.864 -24.635 3.534 1.00 79.19 180 LYS A N 1
ATOM 1447 C CA . LYS A 1 180 ? 1.755 -25.033 2.656 1.00 79.19 180 LYS A CA 1
ATOM 1448 C C . LYS A 1 180 ? 2.227 -25.258 1.217 1.00 79.19 180 LYS A C 1
ATOM 1450 O O . LYS A 1 180 ? 1.836 -26.242 0.600 1.00 79.19 180 LYS A O 1
ATOM 1455 N N . SER A 1 181 ? 3.092 -24.384 0.701 1.00 74.12 181 SER A N 1
ATOM 1456 C CA . SER A 1 181 ? 3.678 -24.516 -0.640 1.00 74.12 181 SER A CA 1
ATOM 1457 C C . SER A 1 181 ? 4.734 -25.623 -0.741 1.00 74.12 181 SER A C 1
ATOM 1459 O O . SER A 1 181 ? 4.887 -26.216 -1.802 1.00 74.12 181 SER A O 1
ATOM 1461 N N . ALA A 1 182 ? 5.428 -25.930 0.359 1.00 72.25 182 ALA A N 1
ATOM 1462 C CA . ALA A 1 182 ? 6.460 -26.962 0.423 1.00 72.25 182 ALA A CA 1
ATOM 1463 C C . ALA A 1 182 ? 5.904 -28.389 0.600 1.00 72.25 182 ALA A C 1
ATOM 1465 O O . ALA A 1 182 ? 6.674 -29.343 0.564 1.00 72.25 182 ALA A O 1
ATOM 1466 N N . GLY A 1 183 ? 4.591 -28.560 0.806 1.00 61.81 183 GLY A N 1
ATOM 1467 C CA . GLY A 1 183 ? 3.972 -29.880 0.997 1.00 61.81 183 GLY A CA 1
ATOM 1468 C C . GLY A 1 183 ? 4.318 -30.568 2.326 1.00 61.81 183 GLY A C 1
ATOM 1469 O O . GLY A 1 183 ? 3.922 -31.708 2.548 1.00 61.81 183 GLY A O 1
ATOM 1470 N N . GLU A 1 184 ? 5.013 -29.881 3.234 1.00 57.00 184 GLU A N 1
ATOM 1471 C CA . GLU A 1 184 ? 5.416 -30.384 4.549 1.00 57.00 184 GLU A CA 1
ATOM 1472 C C . GLU A 1 184 ? 4.334 -30.073 5.595 1.00 57.00 184 GLU A C 1
ATOM 1474 O O . GLU A 1 184 ? 4.449 -29.177 6.435 1.00 57.00 184 GLU A O 1
ATOM 1479 N N . LEU A 1 185 ? 3.237 -30.825 5.536 1.00 54.25 185 LEU A N 1
ATOM 1480 C CA . LEU A 1 185 ? 2.333 -30.983 6.672 1.00 54.25 185 LEU A CA 1
ATOM 1481 C C . LEU A 1 185 ? 2.415 -32.445 7.117 1.00 54.25 185 LEU A C 1
ATOM 1483 O O . LEU A 1 185 ? 2.011 -33.323 6.350 1.00 54.25 185 LEU A O 1
ATOM 1487 N N . PRO A 1 186 ? 2.936 -32.745 8.321 1.00 48.28 186 PRO A N 1
ATOM 1488 C CA . PRO A 1 186 ? 2.930 -34.106 8.816 1.00 48.28 186 PRO A CA 1
ATOM 1489 C C . PRO A 1 186 ? 1.479 -34.498 9.093 1.00 48.28 186 PRO A C 1
ATOM 1491 O O . PRO A 1 186 ? 0.843 -34.007 10.023 1.00 48.28 186 PRO A O 1
ATOM 1494 N N . VAL A 1 187 ? 0.947 -35.394 8.267 1.00 47.09 187 VAL A N 1
ATOM 1495 C CA . VAL A 1 187 ? -0.266 -36.148 8.573 1.00 47.09 187 VAL A CA 1
ATOM 1496 C C . VAL A 1 187 ? 0.082 -37.079 9.735 1.00 47.09 187 VAL A C 1
ATOM 1498 O O . VAL A 1 187 ? 0.540 -38.197 9.532 1.00 47.09 187 VAL A O 1
ATOM 1501 N N . GLN A 1 188 ? -0.093 -36.610 10.970 1.00 41.25 188 GLN A N 1
ATOM 1502 C CA . GLN A 1 188 ? -0.214 -37.490 12.131 1.00 41.25 188 GLN A CA 1
ATOM 1503 C C . GLN A 1 188 ? -1.679 -37.569 12.552 1.00 41.25 188 GLN A C 1
ATOM 1505 O O . GLN A 1 188 ? -2.099 -37.059 13.585 1.00 41.25 188 GLN A O 1
ATOM 1510 N N . THR A 1 189 ? -2.472 -38.272 11.749 1.00 37.31 189 THR A N 1
ATOM 1511 C CA . THR A 1 189 ? -3.633 -38.992 12.272 1.00 37.31 189 THR A CA 1
ATOM 1512 C C . THR A 1 189 ? -3.157 -40.365 12.727 1.00 37.31 189 THR A C 1
ATOM 1514 O O . THR A 1 189 ? -2.979 -41.268 11.915 1.00 37.31 189 THR A O 1
ATOM 1517 N N . ALA A 1 190 ? -2.936 -40.524 14.030 1.00 43.66 190 ALA A N 1
ATOM 1518 C CA . ALA A 1 190 ? -2.852 -41.837 14.648 1.00 43.66 190 ALA A CA 1
ATOM 1519 C C . ALA A 1 190 ? -4.275 -42.363 14.901 1.00 43.66 190 ALA A C 1
ATOM 1521 O O . ALA A 1 190 ? -4.926 -41.957 15.862 1.00 43.66 190 ALA A O 1
ATOM 1522 N N . ALA A 1 191 ? -4.744 -43.264 14.039 1.00 39.31 191 ALA A N 1
ATOM 1523 C CA . ALA A 1 191 ? -5.680 -44.336 14.375 1.00 39.31 191 ALA A CA 1
ATOM 1524 C C . ALA A 1 191 ? -5.510 -45.455 13.336 1.00 39.31 191 ALA A C 1
ATOM 1526 O O . ALA A 1 191 ? -5.445 -45.193 12.139 1.00 39.31 191 ALA A O 1
ATOM 1527 N N . ALA A 1 192 ? -5.349 -46.670 13.842 1.00 43.72 192 ALA A N 1
ATOM 1528 C CA . ALA A 1 192 ? -4.938 -47.875 13.144 1.00 43.72 192 ALA A CA 1
ATOM 1529 C C . ALA A 1 192 ? -6.034 -48.502 12.264 1.00 43.72 192 ALA A C 1
ATOM 1531 O O . ALA A 1 192 ? -7.198 -48.488 12.651 1.00 43.72 192 ALA A O 1
ATOM 1532 N N . ASP A 1 193 ? -5.612 -49.081 11.139 1.00 37.81 193 ASP A N 1
ATOM 1533 C CA . ASP A 1 193 ? -6.008 -50.401 10.610 1.00 3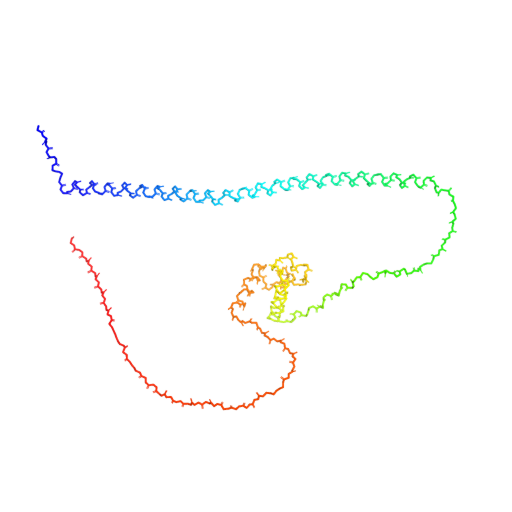7.81 193 ASP A CA 1
ATOM 1534 C C . ASP A 1 193 ? -4.978 -50.722 9.504 1.00 37.81 193 ASP A C 1
ATOM 1536 O O . ASP A 1 193 ? -4.840 -49.977 8.539 1.00 37.81 193 ASP A O 1
ATOM 1540 N N . GLU A 1 194 ? -3.930 -51.489 9.799 1.00 43.56 194 GLU A N 1
ATOM 1541 C CA . GLU A 1 194 ? -3.837 -52.947 9.629 1.00 43.56 194 GLU A CA 1
ATOM 1542 C C . GLU A 1 194 ? -3.962 -53.438 8.165 1.00 43.56 194 GLU A C 1
ATOM 1544 O O . GLU A 1 194 ? -5.034 -53.458 7.576 1.00 43.56 194 GLU A O 1
ATOM 1549 N N . VAL A 1 195 ? -2.805 -53.906 7.665 1.00 44.66 195 VAL A N 1
ATOM 1550 C CA . VAL A 1 195 ? -2.569 -54.959 6.655 1.00 44.66 195 VAL A CA 1
ATOM 1551 C C . VAL A 1 195 ? -2.945 -54.671 5.190 1.00 44.66 195 VAL A C 1
ATOM 1553 O O . VAL A 1 195 ? -4.085 -54.823 4.783 1.00 44.66 195 VAL A O 1
ATOM 1556 N N . ASP A 1 196 ? -1.940 -54.375 4.359 1.00 36.50 196 ASP A N 1
ATOM 1557 C CA . ASP A 1 196 ? -1.517 -55.350 3.339 1.00 36.50 196 ASP A CA 1
ATOM 1558 C C . ASP A 1 196 ? -0.158 -54.967 2.741 1.00 36.50 196 ASP A C 1
ATOM 1560 O O . ASP A 1 196 ? 0.020 -53.933 2.096 1.00 36.50 196 ASP A O 1
ATOM 1564 N N . ALA A 1 197 ? 0.821 -55.821 3.015 1.00 47.31 197 ALA A N 1
ATOM 1565 C CA . ALA A 1 197 ? 2.148 -55.803 2.439 1.00 47.31 197 ALA A CA 1
ATOM 1566 C C . ALA A 1 197 ? 2.350 -57.164 1.789 1.00 47.31 197 ALA A C 1
ATOM 1568 O O . ALA A 1 197 ? 2.698 -58.087 2.506 1.00 47.31 197 ALA A O 1
ATOM 1569 N N . GLU A 1 198 ? 2.116 -57.250 0.483 1.00 41.22 198 GLU A N 1
ATOM 1570 C CA . GLU A 1 198 ? 2.588 -58.248 -0.491 1.00 41.22 198 GLU A CA 1
ATOM 1571 C C . GLU A 1 198 ? 2.303 -57.603 -1.864 1.00 41.22 198 GLU A C 1
ATOM 1573 O O . GLU A 1 198 ? 1.275 -56.958 -2.034 1.00 41.22 198 GLU A O 1
ATOM 1578 N N . ASP A 1 199 ? 3.104 -57.637 -2.915 1.00 38.31 199 ASP A N 1
ATOM 1579 C CA . ASP A 1 199 ? 4.360 -58.281 -3.266 1.00 38.31 199 ASP A CA 1
ATOM 1580 C C . ASP A 1 199 ? 4.683 -57.749 -4.690 1.00 38.31 199 ASP A C 1
ATOM 1582 O O . ASP A 1 199 ? 3.771 -57.318 -5.401 1.00 38.31 199 ASP A O 1
ATOM 1586 N N . ALA A 1 200 ? 5.950 -57.841 -5.112 1.00 38.78 200 ALA A N 1
ATOM 1587 C CA . ALA A 1 200 ? 6.390 -57.886 -6.518 1.00 38.78 200 ALA A CA 1
ATOM 1588 C C . ALA A 1 200 ? 6.257 -56.590 -7.380 1.00 38.78 200 ALA A C 1
ATOM 1590 O O . ALA A 1 200 ? 5.215 -55.964 -7.470 1.00 38.78 200 ALA A O 1
ATOM 1591 N N . MET A 1 201 ? 7.233 -56.097 -8.150 1.00 41.94 201 MET A N 1
ATOM 1592 C CA . MET A 1 201 ? 8.578 -56.525 -8.524 1.00 41.94 201 MET A CA 1
ATOM 1593 C C . MET A 1 201 ? 9.395 -55.289 -8.926 1.00 41.94 201 MET A C 1
ATOM 1595 O O . MET A 1 201 ? 8.911 -54.403 -9.629 1.00 41.94 201 MET A O 1
ATOM 1599 N N . VAL A 1 202 ? 10.675 -55.306 -8.573 1.00 50.03 202 VAL A N 1
ATOM 1600 C CA . VAL A 1 202 ? 11.736 -54.602 -9.300 1.00 50.03 202 VAL A CA 1
ATOM 1601 C C . VAL A 1 202 ? 12.031 -55.381 -10.590 1.00 50.03 202 VAL A C 1
ATOM 1603 O O . VAL A 1 202 ? 12.098 -56.610 -10.534 1.00 50.03 202 VAL A O 1
ATOM 1606 N N . PRO A 1 203 ? 12.316 -54.708 -11.715 1.00 54.34 203 PRO A N 1
ATOM 1607 C CA . PRO A 1 203 ? 13.337 -55.214 -12.616 1.00 54.34 203 PRO A CA 1
ATOM 1608 C C . PRO A 1 203 ? 14.508 -54.234 -12.689 1.00 54.34 203 PRO A C 1
ATOM 1610 O O . PRO A 1 203 ? 14.365 -53.057 -13.022 1.00 54.34 203 PRO A O 1
ATOM 1613 N N . GLU A 1 204 ? 15.675 -54.764 -12.340 1.00 45.41 204 GLU A N 1
ATOM 1614 C CA . GLU A 1 204 ? 16.981 -54.200 -12.638 1.00 45.41 204 GLU A CA 1
ATOM 1615 C C . GLU A 1 204 ? 17.216 -54.162 -14.154 1.00 45.41 204 GLU A C 1
ATOM 1617 O O . GLU A 1 204 ? 16.838 -55.086 -14.873 1.00 45.41 204 GLU A O 1
ATOM 1622 N N . GLY A 1 205 ? 17.964 -53.147 -14.590 1.00 40.00 205 GLY A N 1
ATOM 1623 C CA . GLY A 1 205 ? 18.939 -53.294 -15.667 1.00 40.00 205 GLY A CA 1
ATOM 1624 C C . GLY A 1 205 ? 18.486 -52.884 -17.064 1.00 40.00 205 GLY A C 1
ATOM 1625 O O . GLY A 1 205 ? 17.998 -53.711 -17.824 1.00 40.00 205 GLY A O 1
ATOM 1626 N N . ASP A 1 206 ? 18.842 -51.661 -17.464 1.00 41.66 206 ASP A N 1
ATOM 1627 C CA . ASP A 1 206 ? 19.685 -51.549 -18.654 1.00 41.66 206 ASP A CA 1
ATOM 1628 C C . ASP A 1 206 ? 20.706 -50.410 -18.508 1.00 41.66 206 ASP A C 1
ATOM 1630 O O . ASP A 1 206 ? 20.469 -49.383 -17.868 1.00 41.66 206 ASP A O 1
ATOM 1634 N N . VAL A 1 207 ? 21.894 -50.680 -19.023 1.00 44.56 207 VAL A N 1
ATOM 1635 C CA . VAL A 1 207 ? 23.163 -49.993 -18.783 1.00 44.56 207 VAL A CA 1
ATOM 1636 C C . VAL A 1 207 ? 23.375 -48.932 -19.875 1.00 44.56 207 VAL A C 1
ATOM 1638 O O . VAL A 1 207 ? 23.292 -49.283 -21.039 1.00 44.56 207 VAL A O 1
ATOM 1641 N N . MET A 1 208 ? 23.609 -47.666 -19.465 1.00 43.59 208 MET A N 1
ATOM 1642 C CA . MET A 1 208 ? 24.606 -46.639 -19.908 1.00 43.59 208 MET A CA 1
ATOM 1643 C C . MET A 1 208 ? 25.180 -46.667 -21.362 1.00 43.59 208 MET A C 1
ATOM 1645 O O . MET A 1 208 ? 25.205 -47.721 -21.981 1.00 43.59 208 MET A O 1
ATOM 1649 N N . PRO A 1 209 ? 25.962 -45.663 -21.839 1.00 59.91 209 PRO A N 1
ATOM 1650 C CA . PRO A 1 209 ? 26.023 -44.193 -21.682 1.00 59.91 209 PRO A CA 1
ATOM 1651 C C . PRO A 1 209 ? 26.272 -43.490 -23.065 1.00 59.91 209 PRO A C 1
ATOM 1653 O O . PRO A 1 209 ? 25.974 -44.071 -24.099 1.00 59.91 209 PRO A O 1
ATOM 1656 N N . GLU A 1 210 ? 26.897 -42.295 -23.060 1.00 42.22 210 GLU A N 1
ATOM 1657 C CA . GLU A 1 210 ? 27.535 -41.553 -24.187 1.00 42.22 210 GLU A CA 1
ATOM 1658 C C . GLU A 1 210 ? 26.607 -40.851 -25.193 1.00 42.22 210 GLU A C 1
ATOM 1660 O O . GLU A 1 210 ? 25.523 -41.325 -25.490 1.00 42.22 210 GLU A O 1
ATOM 1665 N N . LEU A 1 211 ? 26.938 -39.746 -25.864 1.00 47.62 211 LEU A N 1
ATOM 1666 C CA . LEU A 1 211 ? 27.911 -38.640 -25.831 1.00 47.62 211 LEU A CA 1
ATOM 1667 C C . LEU A 1 211 ? 27.491 -37.787 -27.048 1.00 47.62 211 LEU A C 1
ATOM 1669 O O . LEU A 1 211 ? 27.120 -38.354 -28.074 1.00 47.62 211 LEU A O 1
ATOM 1673 N N . ALA A 1 212 ? 27.568 -36.464 -26.932 1.00 46.91 212 ALA A N 1
ATOM 1674 C CA . ALA A 1 212 ? 27.924 -35.494 -27.985 1.00 46.91 212 ALA A CA 1
ATOM 1675 C C . ALA A 1 212 ? 27.639 -34.099 -27.387 1.00 46.91 212 ALA A C 1
ATOM 1677 O O . ALA A 1 212 ? 26.506 -33.823 -26.999 1.00 46.91 212 ALA A O 1
ATOM 1678 N N . GLU A 1 213 ? 28.629 -33.262 -27.049 1.00 43.41 213 GLU A N 1
ATOM 1679 C CA . GLU A 1 213 ? 29.513 -32.517 -27.978 1.00 43.41 213 GLU A CA 1
ATOM 1680 C C . GLU A 1 213 ? 28.690 -31.780 -29.050 1.00 43.41 213 GLU A C 1
ATOM 1682 O O . GLU A 1 213 ? 27.792 -32.366 -29.634 1.00 43.41 213 GLU A O 1
ATOM 1687 N N . THR A 1 214 ? 28.864 -30.522 -29.432 1.00 46.91 214 THR A N 1
ATOM 1688 C CA . THR A 1 214 ? 29.745 -29.366 -29.183 1.00 46.91 214 THR A CA 1
ATOM 1689 C C . THR A 1 214 ? 29.130 -28.252 -30.072 1.00 46.91 214 THR A C 1
ATOM 1691 O O . THR A 1 214 ? 28.142 -28.505 -30.756 1.00 46.91 214 THR A O 1
ATOM 1694 N N . GLU A 1 215 ? 29.758 -27.073 -30.126 1.00 44.25 215 GLU A N 1
ATOM 1695 C CA . GLU A 1 215 ? 29.556 -26.010 -31.137 1.00 44.25 215 GLU A CA 1
ATOM 1696 C C . GLU A 1 215 ? 28.391 -25.027 -30.835 1.00 44.25 215 GLU A C 1
ATOM 1698 O O . GLU A 1 215 ? 27.279 -25.418 -30.512 1.00 44.25 215 GLU A O 1
ATOM 1703 N N . ASP A 1 216 ? 28.555 -23.700 -30.857 1.00 50.09 216 ASP A N 1
ATOM 1704 C CA . ASP A 1 216 ? 29.629 -22.920 -31.459 1.00 50.09 216 ASP A CA 1
ATOM 1705 C C . ASP A 1 216 ? 29.816 -21.535 -30.822 1.00 50.09 216 ASP A C 1
ATOM 1707 O O . ASP A 1 216 ? 28.889 -20.887 -30.332 1.00 50.09 216 ASP A O 1
ATOM 1711 N N . LEU A 1 217 ? 31.073 -21.101 -30.877 1.00 49.69 217 LEU A N 1
ATOM 1712 C CA . LEU A 1 217 ? 31.565 -19.758 -30.606 1.00 49.69 217 LEU A CA 1
ATOM 1713 C C . LEU A 1 217 ? 31.072 -18.765 -31.670 1.00 49.69 217 LEU A C 1
ATOM 1715 O O . LEU A 1 217 ? 31.200 -19.019 -32.862 1.00 49.69 217 LEU A O 1
ATOM 1719 N N . ALA A 1 218 ? 30.690 -17.560 -31.248 1.00 51.38 218 ALA A N 1
ATOM 1720 C CA . ALA A 1 218 ? 30.837 -16.368 -32.080 1.00 51.38 218 ALA A CA 1
ATOM 1721 C C . ALA A 1 218 ? 31.274 -15.181 -31.214 1.00 51.38 218 ALA A C 1
ATOM 1723 O O . ALA A 1 218 ? 30.484 -14.507 -30.555 1.00 51.38 218 ALA A O 1
ATOM 1724 N N . VAL A 1 219 ? 32.590 -14.983 -31.206 1.00 51.47 219 VAL A N 1
ATOM 1725 C CA . VAL A 1 219 ? 33.275 -13.740 -30.862 1.00 51.47 219 VAL A CA 1
ATOM 1726 C C . VAL A 1 219 ? 33.130 -12.806 -32.059 1.00 51.47 219 VAL A C 1
ATOM 1728 O O . VAL A 1 219 ? 33.513 -13.191 -33.159 1.00 51.47 219 VAL A O 1
ATOM 1731 N N . GLU A 1 220 ? 32.693 -11.566 -31.853 1.00 55.75 220 GLU A N 1
ATOM 1732 C CA . GLU A 1 220 ? 33.096 -10.480 -32.747 1.00 55.75 220 GLU A CA 1
ATOM 1733 C C . GLU A 1 220 ? 33.440 -9.237 -31.920 1.00 55.75 220 GLU A C 1
ATOM 1735 O O . GLU A 1 220 ? 32.588 -8.513 -31.406 1.00 55.75 220 GLU A O 1
ATOM 1740 N N . GLN A 1 221 ? 34.747 -9.056 -31.730 1.00 48.50 221 GLN A N 1
ATOM 1741 C CA . GLN A 1 221 ? 35.359 -7.780 -31.395 1.00 48.50 221 GLN A CA 1
ATOM 1742 C C . GLN A 1 221 ? 35.481 -6.971 -32.688 1.00 48.50 221 GLN A C 1
ATOM 1744 O O . GLN A 1 221 ? 36.013 -7.475 -33.673 1.00 48.50 221 GLN A O 1
ATOM 1749 N N . GLY A 1 222 ? 35.070 -5.706 -32.657 1.00 48.19 222 GLY A N 1
ATOM 1750 C CA . GLY A 1 222 ? 35.385 -4.720 -33.687 1.00 48.19 222 GLY A CA 1
ATOM 1751 C C . GLY A 1 222 ? 35.996 -3.486 -33.038 1.00 48.19 222 GLY A C 1
ATOM 1752 O O . GLY A 1 222 ? 35.282 -2.670 -32.460 1.00 48.19 222 GLY A O 1
ATOM 1753 N N . ALA A 1 223 ? 37.322 -3.390 -33.098 1.00 51.53 223 ALA A N 1
ATOM 1754 C CA . ALA A 1 223 ? 38.105 -2.219 -32.734 1.00 51.53 223 ALA A CA 1
ATOM 1755 C C . ALA A 1 223 ? 38.377 -1.350 -33.973 1.00 51.53 223 ALA A C 1
ATOM 1757 O O . ALA A 1 223 ? 38.575 -1.888 -35.055 1.00 51.53 223 ALA A O 1
ATOM 1758 N N . ALA A 1 224 ? 38.458 -0.040 -33.729 1.00 48.91 224 ALA A N 1
ATOM 1759 C CA . ALA A 1 224 ? 39.291 0.966 -34.397 1.00 48.91 224 ALA A CA 1
ATOM 1760 C C . ALA A 1 224 ? 39.262 1.091 -35.936 1.00 48.91 224 ALA A C 1
ATOM 1762 O O . ALA A 1 224 ? 39.859 0.288 -36.644 1.00 48.91 224 ALA A O 1
ATOM 1763 N N . GLU A 1 225 ? 38.750 2.234 -36.400 1.00 46.34 225 GLU A N 1
ATOM 1764 C CA . GLU A 1 225 ? 39.511 3.213 -37.199 1.00 46.34 225 GLU A CA 1
ATOM 1765 C C . GLU A 1 225 ? 38.974 4.631 -36.950 1.00 46.34 225 GLU A C 1
ATOM 1767 O O . GLU A 1 225 ? 37.736 4.781 -36.818 1.00 46.34 225 GLU A O 1
#

pLDDT: mean 73.79, std 20.43, range [36.5, 98.31]

Organism: NCBI:txid121734

Sequence (225 aa):
MRQFNEFSPHDKALLQLDADYQRYRQSVEFAFQLAQDLVNRALEPVMNELTSVRQALEELKATVKEESERQASAAEAAAEAASEAVETTIELVDEAPRRGRRRKVAEPVAVKPARIRWGSSEDEIKATIFEQLRLLEERGKEITVTNIKEEVPSMMRFLYGKDAMFQGINALIEEYQRRKSAGELPVQTAAADEVDAEDAMVPEGDVMPELAETEDLAVEQGAAE

Foldseek 3Di:
DDPPPPDDPVRVVVVVVVVVVVVVVVVVVVVVVVVVVVVCVVVVVVVVVVVVVVVVVVVVVVVVVVVVVVVVVVVVVVVVVVVVVVVVPPDDDDDDDDDDDDDDDDDPPPPDPDPDDCDDDPVSNLLSLLVVVVVCVVVVHDQDPVSCCVPPVVNVCCAPNPNPPAVHSVRSVVVSVVCVVVVPRDPPPDDDDDDDDDDDDDDDDDDDDDDDDDDDDDDDDDDDD

Solvent-accessible surface area (backbone atoms only — not comparable to full-atom values): 14516 Å² total; per-residue (Å²): 136,83,80,78,82,78,65,49,73,66,54,50,52,51,54,50,51,53,52,51,52,51,50,51,50,51,53,50,54,50,52,52,50,53,52,50,50,52,50,50,64,62,45,49,60,55,53,50,51,53,50,50,51,51,50,52,51,53,52,49,52,50,52,53,49,52,50,51,53,52,49,51,53,50,51,49,53,52,51,51,55,52,52,58,55,59,73,74,61,87,78,87,79,94,77,90,79,78,97,72,86,77,82,76,78,85,68,83,78,76,72,73,74,79,82,81,80,51,68,90,49,74,66,48,32,52,50,49,51,51,51,52,51,48,54,36,48,75,70,72,43,72,98,41,74,68,53,41,50,73,77,42,50,75,57,49,45,39,37,75,36,98,71,40,82,32,85,32,68,68,47,44,50,52,52,49,51,50,35,64,74,67,67,68,67,84,84,78,78,88,75,90,81,84,88,88,91,84,78,91,79,86,81,83,86,85,81,88,83,92,87,79,88,81,90,82,89,83,87,82,86,84,80,88,134

Mean predicted aligned error: 22.62 Å

Secondary structure (DSSP, 8-state):
--------HHHHHHHHHHHHHHHHHHHHHHHHHHHHHHHHHHHHHHHHHHHHHHHHHHHHHHHHHHHHHHHHHHHHHHHHHHHHHHHT-----------------------PPP-----SSHHHHHHHHHHHHHHHHHTT----HHHHHHH-GGGHHHHHSTT--SSSHHHHHHHHHHHHHHT------------------------------------------